Protein AF-A0A2E5V5E9-F1 (afdb_monomer)

Sequence (302 aa):
MIQTYIQKLISQNRVSKQLTGTLCLGLLLFSGLSSPSISKTATDNSNWAPTSSERLIKLPPNYLKKSIDRDFERSGLANALYQNQDSISLKIETLRDIQSSIGQTDDAELKIELRHQYLAEKQAYLELVAKDQKFRRKRTETKLKLYEKLLKGLNRKKKSLTPQKARLLEQQIKAKKRFNASIYEVDKKLFQYGVMEESKYARNYAKNADAIHRLIQAIKNHPSSELAGPHQVGQSKSDFIRQIMHGLEASLAILDQEKQILGYMAKVVSLDARALAESLPEAQVVRKDSNKPLKAIEFFIN

Nearest PDB structures (foldseek):
  6r1j-assembly1_D-2  TM=3.782E-01  e=1.294E+00  Aeromonas hydrophila J-1
  8j07-assembly1_3  TM=2.118E-01  e=3.224E-01  Homo sapiens
  5xg2-assembly1_A  TM=3.193E-01  e=1.518E+00  Pyrococcus yayanosii CH1
  3ja6-assembly1_H  TM=3.227E-01  e=3.570E+00  Escherichia coli
  5nnv-assembly1_A  TM=2.004E-01  e=4.663E+00  Bacillus subtilis subsp. subtilis str. 168

Radius of gyration: 38.2 Å; Cα contacts (8 Å, |Δi|>4): 118; chains: 1; bounding box: 99×72×102 Å

Structure (mmCIF, N/CA/C/O backbone):
data_AF-A0A2E5V5E9-F1
#
_entry.id   AF-A0A2E5V5E9-F1
#
loop_
_atom_site.group_PDB
_atom_site.id
_atom_site.type_symbol
_atom_site.label_atom_id
_atom_site.label_alt_id
_atom_site.label_comp_id
_atom_site.label_asym_id
_atom_site.label_entity_id
_atom_site.label_seq_id
_atom_site.pdbx_PDB_ins_code
_atom_site.Cartn_x
_atom_site.Cartn_y
_atom_site.Cartn_z
_atom_site.occupancy
_atom_site.B_iso_or_equiv
_atom_site.auth_seq_id
_atom_site.auth_comp_id
_atom_site.auth_asym_id
_atom_site.auth_atom_id
_atom_site.pdbx_PDB_model_num
ATOM 1 N N . MET A 1 1 ? 6.509 1.809 47.715 1.00 55.16 1 MET A N 1
ATOM 2 C CA . MET A 1 1 ? 7.422 2.162 46.601 1.00 55.16 1 MET A CA 1
ATOM 3 C C . MET A 1 1 ? 6.723 2.795 45.385 1.00 55.16 1 MET A C 1
ATOM 5 O O . MET A 1 1 ? 7.410 3.352 44.546 1.00 55.16 1 MET A O 1
ATOM 9 N N . ILE A 1 2 ? 5.382 2.780 45.295 1.00 45.19 2 ILE A N 1
ATOM 10 C CA . ILE A 1 2 ? 4.617 3.455 44.219 1.00 45.19 2 ILE A CA 1
ATOM 11 C C . ILE A 1 2 ? 4.266 4.913 44.590 1.00 45.19 2 ILE A C 1
ATOM 13 O O . ILE A 1 2 ? 4.159 5.779 43.726 1.00 45.19 2 ILE A O 1
ATOM 17 N N . GLN A 1 3 ? 4.202 5.229 45.887 1.00 41.59 3 GLN A N 1
ATOM 18 C CA . GLN A 1 3 ? 3.861 6.570 46.380 1.00 41.59 3 GLN A CA 1
ATOM 19 C C . GLN A 1 3 ? 4.957 7.627 46.126 1.00 41.59 3 GLN A C 1
ATOM 21 O O . GLN A 1 3 ? 4.662 8.813 46.013 1.00 41.59 3 GLN A O 1
ATOM 26 N N . THR A 1 4 ? 6.215 7.206 45.959 1.00 49.34 4 THR A N 1
ATOM 27 C CA . THR A 1 4 ? 7.355 8.085 45.641 1.00 49.34 4 THR A CA 1
ATOM 28 C C . THR A 1 4 ? 7.483 8.408 44.149 1.00 49.34 4 THR A C 1
ATOM 30 O O . THR A 1 4 ? 8.122 9.397 43.798 1.00 49.34 4 THR A O 1
ATOM 33 N N . TYR A 1 5 ? 6.853 7.631 43.259 1.00 43.50 5 TYR A N 1
ATOM 34 C CA . TYR A 1 5 ? 6.908 7.881 41.812 1.00 43.50 5 TYR A CA 1
ATOM 35 C C . TYR A 1 5 ? 5.881 8.938 41.369 1.00 43.50 5 TYR A C 1
ATOM 37 O O . TYR A 1 5 ? 6.161 9.754 40.492 1.00 43.50 5 TYR A O 1
ATOM 45 N N . ILE A 1 6 ? 4.731 9.007 42.050 1.00 48.34 6 ILE A N 1
ATOM 46 C CA . ILE A 1 6 ? 3.654 9.964 41.742 1.00 48.34 6 ILE A CA 1
ATOM 47 C C . ILE A 1 6 ? 4.018 11.396 42.181 1.00 48.34 6 ILE A C 1
ATOM 49 O O . ILE A 1 6 ? 3.714 12.348 41.465 1.00 48.34 6 ILE A O 1
ATOM 53 N N . GLN A 1 7 ? 4.762 11.581 43.281 1.00 46.94 7 GLN A N 1
ATOM 54 C CA . GLN A 1 7 ? 5.214 12.925 43.683 1.00 46.94 7 GLN A CA 1
ATOM 55 C C . GLN A 1 7 ? 6.245 13.545 42.723 1.00 46.94 7 GLN A C 1
ATOM 57 O O . GLN A 1 7 ? 6.293 14.767 42.588 1.00 46.94 7 GLN A O 1
ATOM 62 N N . LYS A 1 8 ? 7.024 12.730 41.998 1.00 45.88 8 LYS A N 1
ATOM 63 C CA . LYS A 1 8 ? 8.050 13.222 41.061 1.00 45.88 8 LYS A CA 1
ATOM 64 C C . LYS A 1 8 ? 7.466 13.739 39.738 1.00 45.88 8 LYS A C 1
ATOM 66 O O . LYS A 1 8 ? 8.080 14.580 39.089 1.00 45.88 8 LYS A O 1
ATOM 71 N N . LEU A 1 9 ? 6.268 13.286 39.359 1.00 42.16 9 LEU A N 1
ATOM 72 C CA . LEU A 1 9 ? 5.565 13.737 38.150 1.00 42.16 9 LEU A CA 1
ATOM 73 C C . LEU A 1 9 ? 4.772 15.037 38.363 1.00 42.16 9 LEU A C 1
ATOM 75 O O . LEU A 1 9 ? 4.553 15.784 37.412 1.00 42.16 9 LEU A O 1
ATOM 79 N N . ILE A 1 10 ? 4.411 15.364 39.607 1.00 44.00 10 ILE A N 1
ATOM 80 C CA . ILE A 1 10 ? 3.668 16.593 39.933 1.00 44.00 10 ILE A CA 1
ATOM 81 C C . ILE A 1 10 ? 4.612 17.804 40.089 1.00 44.00 10 ILE A C 1
ATOM 83 O O . ILE A 1 10 ? 4.197 18.940 39.863 1.00 44.00 10 ILE A O 1
ATOM 87 N N . SER A 1 11 ? 5.904 17.591 40.373 1.00 45.06 11 SER A N 1
ATOM 88 C CA . SER A 1 11 ? 6.878 18.683 40.533 1.00 45.06 11 SER A CA 1
ATOM 89 C C . SER A 1 11 ? 7.489 19.207 39.225 1.00 45.06 11 SER A C 1
ATOM 91 O O . SER A 1 11 ? 8.189 20.214 39.264 1.00 45.06 11 SER A O 1
ATOM 93 N N . GLN A 1 12 ? 7.264 18.559 38.074 1.00 45.50 12 GLN A N 1
ATOM 94 C CA . GLN A 1 12 ? 7.862 18.982 36.795 1.00 45.50 12 GLN A CA 1
ATOM 95 C C . GLN A 1 12 ? 6.934 19.790 35.879 1.00 45.50 12 GLN A C 1
ATOM 97 O O . GLN A 1 12 ? 7.396 20.295 34.862 1.00 45.50 12 GLN A O 1
ATOM 102 N N . ASN A 1 13 ? 5.659 19.983 36.239 1.00 39.00 13 ASN A N 1
ATOM 103 C CA . ASN A 1 13 ? 4.687 20.639 35.353 1.00 39.00 13 ASN A CA 1
ATOM 104 C C . ASN A 1 13 ? 4.220 22.033 35.820 1.00 39.00 13 ASN A C 1
ATOM 106 O O . ASN A 1 13 ? 3.125 22.482 35.485 1.00 39.00 13 ASN A O 1
ATOM 110 N N . ARG A 1 14 ? 5.049 22.748 36.593 1.00 44.53 14 ARG A N 1
ATOM 111 C CA . ARG A 1 14 ? 4.827 24.165 36.927 1.00 44.53 14 ARG A CA 1
ATOM 112 C C . ARG A 1 14 ? 5.986 25.036 36.452 1.00 44.53 14 ARG A C 1
ATOM 114 O O . ARG A 1 14 ? 6.888 25.338 37.221 1.00 44.53 14 ARG A O 1
ATOM 121 N N . VAL A 1 15 ? 5.894 25.502 35.209 1.00 38.84 15 VAL A N 1
ATOM 122 C CA . VAL A 1 15 ? 6.535 26.746 34.747 1.00 38.84 15 VAL A CA 1
ATOM 123 C C . VAL A 1 15 ? 5.504 27.497 33.893 1.00 38.84 15 VAL A C 1
ATOM 125 O O . VAL A 1 15 ? 5.305 27.223 32.716 1.00 38.84 15 VAL A O 1
ATOM 128 N N . SER A 1 16 ? 4.592 28.190 34.579 1.00 39.28 16 SER A N 1
ATOM 129 C CA . SER A 1 16 ? 4.410 29.650 34.566 1.00 39.28 16 SER A CA 1
ATOM 130 C C . SER A 1 16 ? 4.003 30.264 33.218 1.00 39.28 16 SER A C 1
ATOM 132 O O . SER A 1 16 ? 4.832 30.715 32.431 1.00 39.28 16 SER A O 1
ATOM 134 N N . LYS A 1 17 ? 2.689 30.415 33.022 1.00 40.16 17 LYS A N 1
ATOM 135 C CA . LYS A 1 17 ? 2.146 31.646 32.434 1.00 40.16 17 LYS A CA 1
ATOM 136 C C . LYS A 1 17 ? 1.989 32.643 33.577 1.00 40.16 17 LYS A C 1
ATOM 138 O O . LYS A 1 17 ? 1.410 32.242 34.583 1.00 40.16 17 LYS A O 1
ATOM 143 N N . GLN A 1 18 ? 2.471 33.876 33.411 1.00 35.88 18 GLN A N 1
ATOM 144 C CA . GLN A 1 18 ? 1.781 35.130 33.754 1.00 35.88 18 GLN A CA 1
ATOM 145 C C . GLN A 1 18 ? 2.691 36.355 33.509 1.00 35.88 18 GLN A C 1
ATOM 147 O O . GLN A 1 18 ? 3.870 36.344 33.841 1.00 35.88 18 GLN A O 1
ATOM 152 N N . LEU A 1 19 ? 2.028 37.400 33.002 1.00 35.38 19 LEU A N 1
ATOM 153 C CA . LEU A 1 19 ? 2.203 38.835 33.259 1.00 35.38 19 LEU A CA 1
ATOM 154 C C . LEU A 1 19 ? 3.216 39.685 32.462 1.00 35.38 19 LEU A C 1
ATOM 156 O O . LEU A 1 19 ? 4.432 39.575 32.539 1.00 35.38 19 LEU A O 1
ATOM 160 N N . THR A 1 20 ? 2.575 40.611 31.748 1.00 42.22 20 THR A N 1
ATOM 161 C CA . 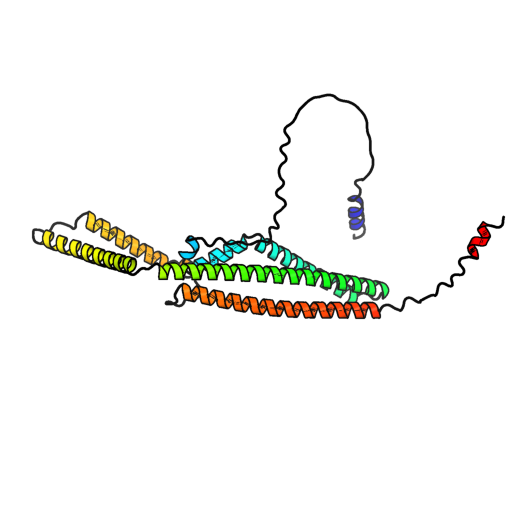THR A 1 20 ? 2.941 41.951 31.279 1.00 42.22 20 THR A CA 1
ATOM 162 C C . THR A 1 20 ? 3.934 42.742 32.136 1.00 42.22 20 THR A C 1
ATOM 164 O O . THR A 1 20 ? 3.816 42.766 33.359 1.00 42.22 20 THR A O 1
ATOM 167 N N . GLY A 1 21 ? 4.781 43.535 31.468 1.00 31.94 21 GLY A N 1
ATOM 168 C CA . GLY A 1 21 ? 5.535 44.640 32.068 1.00 31.94 21 GLY A CA 1
ATOM 169 C C . GLY A 1 21 ? 6.246 45.503 31.017 1.00 31.94 21 GLY A C 1
ATOM 170 O O . GLY A 1 21 ? 7.267 45.110 30.467 1.00 31.94 21 GLY A O 1
ATOM 171 N N . THR A 1 22 ? 5.686 46.676 30.730 1.00 39.75 22 THR A N 1
ATOM 172 C CA . THR A 1 22 ? 6.278 47.794 29.973 1.00 39.75 22 THR A CA 1
ATOM 173 C C . THR A 1 22 ? 7.095 48.708 30.895 1.00 39.75 22 THR A C 1
ATOM 175 O O . THR A 1 22 ? 6.526 49.141 31.892 1.00 39.75 22 THR A O 1
ATOM 178 N N . LEU A 1 23 ? 8.346 49.060 30.536 1.00 35.53 23 LEU A N 1
ATOM 179 C CA . LEU A 1 23 ? 8.892 50.439 30.390 1.00 35.53 23 LEU A CA 1
ATOM 180 C C . LEU A 1 23 ? 10.434 50.525 30.473 1.00 35.53 23 LEU A C 1
ATOM 182 O O . LEU A 1 23 ? 11.027 50.032 31.424 1.00 35.53 23 LEU A O 1
ATOM 186 N N . CYS A 1 24 ? 10.984 51.321 29.535 1.00 31.67 24 CYS A N 1
ATOM 187 C CA . CYS A 1 24 ? 12.248 52.090 29.559 1.00 31.67 24 CYS A CA 1
ATOM 188 C C . CYS A 1 24 ? 13.583 51.316 29.604 1.00 31.67 24 CYS A C 1
ATOM 190 O O . CYS A 1 24 ? 13.708 50.316 30.286 1.00 31.67 24 CYS A O 1
ATOM 192 N N . LEU A 1 25 ? 14.693 51.725 28.983 1.00 32.03 25 LEU A N 1
ATOM 193 C CA . LEU A 1 25 ? 15.087 52.794 28.055 1.00 32.03 25 LEU A CA 1
ATOM 194 C C . LEU A 1 25 ? 16.523 52.394 27.635 1.00 32.03 25 LEU A C 1
ATOM 196 O O . LEU A 1 25 ? 17.312 52.029 28.505 1.00 32.03 25 LEU A O 1
ATOM 200 N N . GLY A 1 26 ? 16.896 52.439 26.356 1.00 30.75 26 GLY A N 1
ATOM 201 C CA . GLY A 1 26 ? 18.265 52.086 25.960 1.00 30.75 26 GLY A CA 1
ATOM 202 C C . GLY A 1 26 ? 18.488 52.070 24.455 1.00 30.75 26 GLY A C 1
ATOM 203 O O . GLY A 1 26 ? 18.283 51.056 23.799 1.00 30.75 26 GLY A O 1
ATOM 204 N N . LEU A 1 27 ? 18.892 53.226 23.930 1.00 37.47 27 LEU A N 1
ATOM 205 C CA . LEU A 1 27 ? 19.430 53.448 22.589 1.00 37.47 27 LEU A CA 1
ATOM 206 C C . LEU A 1 27 ? 20.460 52.368 22.195 1.00 37.47 27 LEU A C 1
ATOM 208 O O . LEU A 1 27 ? 21.416 52.166 22.937 1.00 37.47 27 LEU A O 1
ATOM 212 N N . LEU A 1 28 ? 20.338 51.784 20.997 1.00 34.50 28 LEU A N 1
ATOM 213 C CA . LEU A 1 28 ? 21.412 51.758 19.990 1.00 34.50 28 LEU A CA 1
ATOM 214 C C . LEU A 1 28 ? 20.917 51.160 18.664 1.00 34.50 28 LEU A C 1
ATOM 216 O O . LEU A 1 28 ? 20.296 50.103 18.600 1.00 34.50 28 LEU A O 1
ATOM 220 N N . LEU A 1 29 ? 21.200 51.913 17.607 1.00 42.97 29 LEU A N 1
ATOM 221 C CA . LEU A 1 29 ? 20.907 51.667 16.202 1.00 42.97 29 LEU A CA 1
ATOM 222 C C . LEU A 1 29 ? 21.565 50.374 15.697 1.00 42.97 29 LEU A C 1
ATOM 224 O O . LEU A 1 29 ? 22.786 50.263 15.752 1.00 42.97 29 LEU A O 1
ATOM 228 N N . PHE A 1 30 ? 20.793 49.472 15.082 1.00 37.97 30 PHE A N 1
ATOM 229 C CA . PHE A 1 30 ? 21.295 48.704 13.940 1.00 37.97 30 PHE A CA 1
ATOM 230 C C . PHE A 1 30 ? 20.154 48.303 12.999 1.00 37.97 30 PHE A C 1
ATOM 232 O O . PHE A 1 30 ? 19.257 47.529 13.330 1.00 37.97 30 PHE A O 1
ATOM 239 N N . SER A 1 31 ? 20.185 48.903 11.818 1.00 41.06 31 SER A N 1
ATOM 240 C CA . SER A 1 31 ? 19.229 48.744 10.734 1.00 41.06 31 SER A CA 1
ATOM 241 C C . SER A 1 31 ? 19.450 47.414 10.006 1.00 41.06 31 SER A C 1
ATOM 243 O O . SER A 1 31 ? 20.555 47.130 9.563 1.00 41.06 31 SER A O 1
ATOM 245 N N . GLY A 1 32 ? 18.366 46.650 9.849 1.00 37.19 32 GLY A N 1
ATOM 246 C CA . GLY A 1 32 ? 17.953 45.997 8.601 1.00 37.19 32 GLY A CA 1
ATOM 247 C C . GLY A 1 32 ? 18.911 45.032 7.896 1.00 37.19 32 GLY A C 1
ATOM 248 O O . GLY A 1 32 ? 19.826 45.465 7.210 1.00 37.19 32 GLY A O 1
ATOM 249 N N . LEU A 1 33 ? 18.569 43.736 7.941 1.00 42.75 33 LEU A N 1
ATOM 250 C CA . LEU A 1 33 ? 18.473 42.815 6.788 1.00 42.75 33 LEU A CA 1
ATOM 251 C C . LEU A 1 33 ? 17.942 41.446 7.270 1.00 42.75 33 LEU A C 1
ATOM 253 O O . LEU A 1 33 ? 18.595 40.411 7.157 1.00 42.75 33 LEU A O 1
ATOM 257 N N . SER A 1 34 ? 16.728 41.412 7.827 1.00 37.41 34 SER A N 1
ATOM 258 C CA . SER A 1 34 ? 15.994 40.154 7.987 1.00 37.41 34 SER A CA 1
ATOM 259 C C . SER A 1 34 ? 15.342 39.807 6.652 1.00 37.41 34 SER A C 1
ATOM 261 O O . SER A 1 34 ? 14.249 40.256 6.317 1.00 37.41 34 SER A O 1
ATOM 263 N N . SER A 1 35 ? 16.053 39.007 5.859 1.00 46.00 35 SER A N 1
ATOM 264 C CA . SER A 1 35 ? 15.457 38.321 4.714 1.00 46.00 35 SER A CA 1
ATOM 265 C C . SER A 1 35 ? 14.238 37.531 5.206 1.00 46.00 35 SER A C 1
ATOM 267 O O . SER A 1 35 ? 14.398 36.726 6.131 1.00 46.00 35 SER A O 1
ATOM 269 N N . PRO A 1 36 ? 13.034 37.702 4.629 1.00 43.59 36 PRO A N 1
ATOM 270 C CA . PRO A 1 36 ? 11.954 36.768 4.879 1.00 43.59 36 PRO A CA 1
ATOM 271 C C . PRO A 1 36 ? 12.390 35.435 4.278 1.00 43.59 36 PRO A C 1
ATOM 273 O O . PRO A 1 36 ? 12.332 35.213 3.069 1.00 43.59 36 PRO A O 1
ATOM 276 N N . SER A 1 37 ? 12.887 34.546 5.135 1.00 39.25 37 SER A N 1
ATOM 277 C CA . SER A 1 37 ? 13.000 33.140 4.792 1.00 39.25 37 SER A CA 1
ATOM 278 C C . SER A 1 37 ? 11.583 32.688 4.488 1.00 39.25 37 SER A C 1
ATOM 280 O O . SER A 1 37 ? 10.761 32.565 5.394 1.00 39.25 37 SER A O 1
ATOM 282 N N . ILE A 1 38 ? 11.277 32.506 3.205 1.00 46.78 38 ILE A N 1
ATOM 283 C CA . ILE A 1 38 ? 10.092 31.783 2.772 1.00 46.78 38 ILE A CA 1
ATOM 284 C C . ILE A 1 38 ? 10.245 30.399 3.393 1.00 46.78 38 ILE A C 1
ATOM 286 O O . ILE A 1 38 ? 10.968 29.545 2.875 1.00 46.78 38 ILE A O 1
ATOM 290 N N . SER A 1 39 ? 9.616 30.185 4.548 1.00 35.84 39 SER A N 1
ATOM 291 C CA . SER A 1 39 ? 9.342 28.846 5.027 1.00 35.84 39 SER A CA 1
ATOM 292 C C . SER A 1 39 ? 8.581 28.185 3.892 1.00 35.84 39 SER A C 1
ATOM 294 O O . SER A 1 39 ? 7.434 28.537 3.619 1.00 35.84 39 SER A O 1
ATOM 296 N N . LYS A 1 40 ? 9.241 27.263 3.181 1.00 41.72 40 LYS A N 1
ATOM 297 C CA . LYS A 1 40 ? 8.527 26.248 2.420 1.00 41.72 40 LYS A CA 1
ATOM 298 C C . LYS A 1 40 ? 7.533 25.678 3.416 1.00 41.72 40 LYS A C 1
ATOM 300 O O . LYS A 1 40 ? 7.941 25.028 4.379 1.00 41.72 40 LYS A O 1
ATOM 305 N N . THR A 1 41 ? 6.256 25.996 3.224 1.00 33.78 41 THR A N 1
ATOM 306 C CA . THR A 1 41 ? 5.165 25.222 3.797 1.00 33.78 41 THR A CA 1
ATOM 307 C C . THR A 1 41 ? 5.578 23.775 3.628 1.00 33.78 41 THR A C 1
ATOM 309 O O . THR A 1 41 ? 6.014 23.396 2.538 1.00 33.78 41 THR A O 1
ATOM 312 N N . ALA A 1 42 ? 5.603 23.024 4.731 1.00 38.12 42 ALA A N 1
ATOM 313 C CA . ALA A 1 42 ? 5.956 21.619 4.711 1.00 38.12 42 ALA A CA 1
ATOM 314 C C . ALA A 1 42 ? 5.050 20.979 3.663 1.00 38.12 42 ALA A C 1
ATOM 316 O O . ALA A 1 42 ? 3.857 20.791 3.895 1.00 38.12 42 ALA A O 1
ATOM 317 N N . THR A 1 43 ? 5.584 20.772 2.461 1.00 41.00 43 THR A N 1
ATOM 318 C CA . THR A 1 43 ? 4.855 20.118 1.393 1.00 41.00 43 THR A CA 1
ATOM 319 C C . THR A 1 43 ? 4.487 18.781 1.977 1.00 41.00 43 THR A C 1
ATOM 321 O O . THR A 1 43 ? 5.383 18.101 2.474 1.00 41.00 43 THR A O 1
ATOM 324 N N . ASP A 1 44 ? 3.195 18.463 1.991 1.00 48.97 44 ASP A N 1
ATOM 325 C CA . ASP A 1 44 ? 2.671 17.169 2.397 1.00 48.97 44 ASP A CA 1
ATOM 326 C C . ASP A 1 44 ? 3.562 16.081 1.783 1.00 48.97 44 ASP A C 1
ATOM 328 O O . ASP A 1 44 ? 3.500 15.776 0.589 1.00 48.97 44 ASP A O 1
ATOM 332 N N . ASN A 1 45 ? 4.495 15.575 2.595 1.00 56.09 45 ASN A N 1
ATOM 333 C CA . ASN A 1 45 ? 5.580 14.726 2.126 1.00 56.09 45 ASN A CA 1
ATOM 334 C C . ASN A 1 45 ? 5.033 13.333 1.772 1.00 56.09 45 ASN A C 1
ATOM 336 O O . ASN A 1 45 ? 5.790 12.463 1.378 1.00 56.09 45 ASN A O 1
ATOM 340 N N . SER A 1 46 ? 3.716 13.110 1.819 1.00 73.50 46 SER A N 1
ATOM 341 C CA . SER A 1 46 ? 3.033 11.853 1.507 1.00 73.50 46 SER A CA 1
ATOM 342 C C . SER A 1 46 ? 2.942 11.527 0.003 1.00 73.50 46 SER A C 1
ATOM 344 O O . SER A 1 46 ? 2.064 10.772 -0.440 1.00 73.50 46 SER A O 1
ATOM 346 N N . ASN A 1 47 ? 3.816 12.090 -0.839 1.00 83.25 47 ASN A N 1
ATOM 347 C CA . ASN A 1 47 ? 3.797 11.846 -2.279 1.00 83.25 47 ASN A CA 1
ATOM 348 C C . ASN A 1 47 ? 4.977 10.996 -2.767 1.00 83.25 47 ASN A C 1
ATOM 350 O O . ASN A 1 47 ? 6.110 11.131 -2.312 1.00 83.25 47 ASN A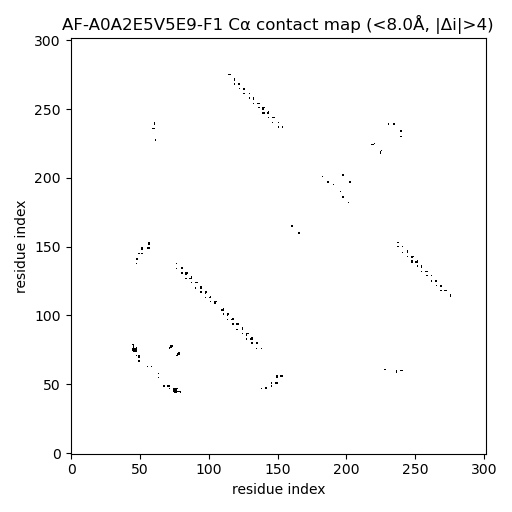 O 1
ATOM 354 N N . TRP A 1 48 ? 4.699 10.130 -3.743 1.00 91.69 48 TRP A N 1
ATOM 355 C CA . TRP A 1 48 ? 5.708 9.382 -4.487 1.00 91.69 48 TRP A CA 1
ATOM 356 C C . TRP A 1 48 ? 5.495 9.622 -5.977 1.00 91.69 48 TRP A C 1
ATOM 358 O O . TRP A 1 48 ? 4.427 9.337 -6.516 1.00 91.69 48 T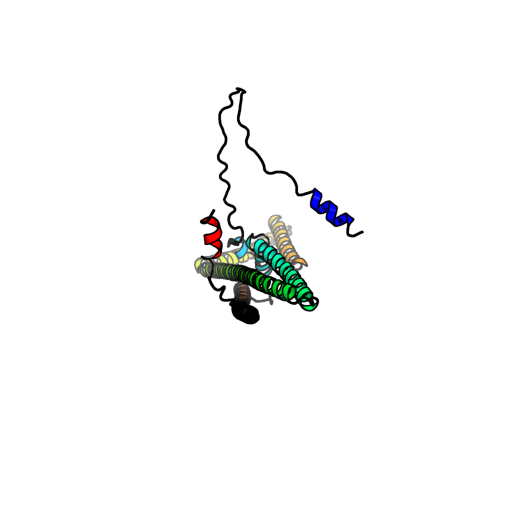RP A O 1
ATOM 368 N N . ALA A 1 49 ? 6.511 10.172 -6.634 1.00 87.06 49 ALA A N 1
ATOM 369 C CA . ALA A 1 49 ? 6.483 10.510 -8.050 1.00 87.06 49 ALA A CA 1
ATOM 370 C C . ALA A 1 49 ? 7.745 9.951 -8.731 1.00 87.06 49 ALA A C 1
ATOM 372 O O . ALA A 1 49 ? 8.706 10.690 -8.950 1.00 87.06 49 ALA A O 1
ATOM 373 N N . PRO A 1 50 ? 7.778 8.644 -9.049 1.00 84.69 50 PRO A N 1
ATOM 374 C CA . PRO A 1 50 ? 8.951 8.032 -9.655 1.00 84.69 50 PRO A CA 1
ATOM 375 C C . PRO A 1 50 ? 9.186 8.601 -11.059 1.00 84.69 50 PRO A C 1
ATOM 377 O O . PRO A 1 50 ? 8.276 8.654 -11.896 1.00 84.69 50 PRO A O 1
ATOM 380 N N . THR A 1 51 ? 10.424 8.995 -11.356 1.00 75.00 51 THR A N 1
ATOM 381 C CA . THR A 1 51 ? 10.798 9.458 -12.697 1.00 75.00 51 THR A CA 1
ATOM 382 C C . THR A 1 51 ? 11.059 8.271 -13.623 1.00 75.00 51 THR A C 1
ATOM 384 O O . THR A 1 51 ? 11.924 7.426 -13.385 1.00 75.00 51 THR A O 1
ATOM 387 N N . SER A 1 52 ? 10.320 8.206 -14.736 1.00 66.62 52 SER A N 1
ATOM 388 C CA . SER A 1 52 ? 10.543 7.228 -15.809 1.00 66.62 52 SER A CA 1
ATOM 389 C C . SER A 1 52 ? 11.806 7.586 -16.601 1.00 66.62 52 SER A C 1
ATOM 391 O O . SER A 1 52 ? 11.731 8.110 -17.708 1.00 66.62 52 SER A O 1
ATOM 393 N N . SER A 1 53 ? 12.984 7.355 -16.026 1.00 72.31 53 SER A N 1
ATOM 394 C CA . SER A 1 53 ? 14.247 7.658 -16.702 1.00 72.31 53 SER A CA 1
ATOM 395 C C . SER A 1 53 ? 14.578 6.621 -17.783 1.00 72.31 53 SER A C 1
ATOM 397 O O . SER A 1 53 ? 14.246 5.437 -17.675 1.00 72.31 53 SER A O 1
ATOM 399 N N . GLU A 1 54 ? 15.311 7.033 -18.823 1.00 64.88 54 GLU A N 1
ATOM 400 C CA . GLU A 1 54 ? 15.825 6.115 -19.852 1.00 64.88 54 GLU A CA 1
ATOM 401 C C . GLU A 1 54 ? 16.688 4.988 -19.271 1.00 64.88 54 GLU A C 1
ATOM 403 O O . GLU A 1 54 ? 16.796 3.906 -19.857 1.00 64.88 54 GLU A O 1
ATOM 408 N N . ARG A 1 55 ? 17.278 5.241 -18.098 1.00 71.00 55 ARG A N 1
ATOM 409 C CA . ARG A 1 55 ? 18.030 4.266 -17.317 1.00 71.00 55 ARG A CA 1
ATOM 410 C C . ARG A 1 55 ? 17.154 3.064 -16.956 1.00 71.00 55 ARG A C 1
ATOM 412 O O . ARG A 1 55 ? 17.573 1.943 -17.221 1.00 71.00 55 ARG A O 1
ATOM 419 N N . LEU A 1 56 ? 15.919 3.269 -16.484 1.00 77.25 56 LEU A N 1
ATOM 420 C CA . LEU A 1 56 ? 14.980 2.178 -16.161 1.00 77.25 56 LEU A CA 1
ATOM 421 C C . LEU A 1 56 ? 14.623 1.329 -17.394 1.00 77.25 56 LEU A C 1
ATOM 423 O O . LEU A 1 56 ? 14.519 0.101 -17.328 1.00 77.25 56 LEU A O 1
ATOM 427 N N . ILE A 1 57 ? 14.506 1.963 -18.562 1.00 74.69 57 ILE A N 1
ATOM 428 C CA . ILE A 1 57 ? 14.221 1.259 -19.822 1.00 74.69 57 ILE A CA 1
ATOM 429 C C . ILE A 1 57 ? 15.386 0.340 -20.222 1.00 74.69 57 ILE A C 1
ATOM 431 O O . ILE A 1 57 ? 15.146 -0.706 -20.826 1.00 74.69 57 ILE A O 1
ATOM 435 N N . LYS A 1 58 ? 16.629 0.682 -19.868 1.00 76.88 58 LYS A N 1
ATOM 436 C CA . LYS A 1 58 ? 17.830 -0.108 -20.195 1.00 76.88 58 LYS A CA 1
ATOM 437 C C . LYS A 1 58 ? 18.138 -1.217 -19.180 1.00 76.88 58 LYS A C 1
ATOM 439 O O . LYS A 1 58 ? 18.814 -2.171 -19.543 1.00 76.88 58 LYS A O 1
ATOM 444 N N . LEU A 1 59 ? 17.642 -1.122 -17.944 1.00 78.50 59 LEU A N 1
ATOM 445 C CA . LEU A 1 59 ? 17.921 -2.123 -16.905 1.00 78.50 59 LEU A CA 1
ATOM 446 C C . LEU A 1 59 ? 17.352 -3.509 -17.256 1.00 78.50 59 LEU A C 1
ATOM 448 O O . LEU A 1 59 ? 16.246 -3.584 -17.805 1.00 78.50 59 LEU A O 1
ATOM 452 N N . PRO A 1 60 ? 18.038 -4.609 -16.897 1.00 77.62 60 PRO A N 1
ATOM 453 C CA . PRO A 1 60 ? 17.442 -5.937 -16.962 1.00 77.62 60 PRO A CA 1
ATOM 454 C C . PRO A 1 60 ? 16.207 -6.047 -16.042 1.00 77.62 60 PRO A C 1
ATOM 456 O O . PRO A 1 60 ? 16.124 -5.318 -15.046 1.00 77.62 60 PRO A O 1
ATOM 459 N N . PRO A 1 61 ? 15.257 -6.953 -16.343 1.00 75.00 61 PRO A N 1
ATOM 460 C CA . PRO A 1 61 ? 14.001 -7.136 -15.603 1.00 75.00 61 PRO A CA 1
ATOM 461 C C . PRO A 1 61 ? 14.124 -7.142 -14.068 1.00 75.00 61 PRO A C 1
ATOM 463 O O . PRO A 1 61 ? 13.430 -6.397 -13.376 1.00 75.00 61 PRO A O 1
ATOM 466 N N . ASN A 1 62 ? 15.070 -7.904 -13.520 1.00 71.56 62 ASN A N 1
ATOM 467 C CA . ASN A 1 62 ? 15.198 -8.069 -12.067 1.00 71.56 62 ASN A CA 1
ATOM 468 C C . ASN A 1 62 ? 15.728 -6.808 -11.367 1.00 71.56 62 ASN A C 1
ATOM 470 O O . ASN A 1 62 ? 15.251 -6.423 -10.296 1.00 71.56 62 ASN A O 1
ATOM 474 N N . TYR A 1 63 ? 16.654 -6.094 -12.010 1.00 81.31 63 TYR A N 1
ATOM 475 C CA . TYR A 1 63 ? 17.154 -4.816 -11.502 1.00 81.31 63 TYR A CA 1
ATOM 476 C C . TYR A 1 63 ? 16.111 -3.705 -11.621 1.00 81.31 63 TYR A C 1
ATOM 478 O O . TYR A 1 63 ? 16.082 -2.815 -10.771 1.00 81.31 63 TYR A O 1
ATOM 486 N N . LEU A 1 64 ? 15.227 -3.773 -12.625 1.00 85.12 64 LEU A N 1
ATOM 487 C CA . LEU A 1 64 ? 14.123 -2.830 -12.780 1.00 85.12 64 LEU A CA 1
ATOM 488 C C . LEU A 1 64 ? 13.225 -2.841 -11.539 1.00 85.12 64 LEU A C 1
ATOM 490 O O . LEU A 1 64 ? 13.081 -1.799 -10.899 1.00 85.12 64 LEU A O 1
ATOM 494 N N . LYS A 1 65 ? 12.700 -4.010 -11.148 1.00 85.75 65 LYS A N 1
ATOM 495 C CA . LYS A 1 65 ? 11.834 -4.132 -9.964 1.00 85.75 65 LYS A CA 1
ATOM 496 C C . LYS A 1 65 ? 12.528 -3.607 -8.706 1.00 85.75 65 LYS A C 1
ATOM 498 O O . LYS A 1 65 ? 11.982 -2.747 -8.023 1.00 85.75 65 LYS A O 1
ATOM 503 N N . LYS A 1 66 ? 13.759 -4.060 -8.441 1.00 87.50 66 LYS A N 1
ATOM 504 C CA . LYS A 1 66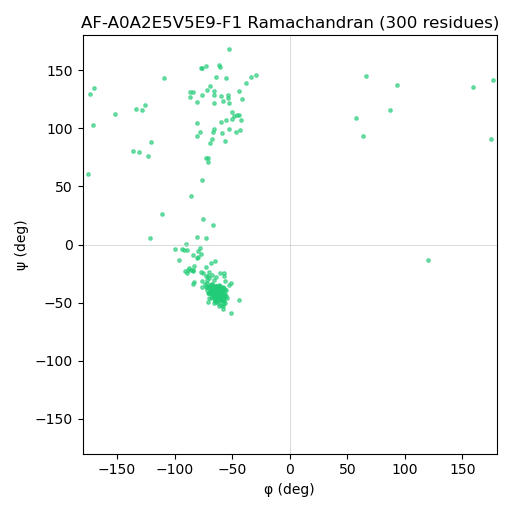 ? 14.523 -3.664 -7.246 1.00 87.50 66 LYS A CA 1
ATOM 505 C C . LYS A 1 66 ? 14.823 -2.165 -7.202 1.00 87.50 66 LYS A C 1
ATOM 507 O O . LYS A 1 66 ? 14.836 -1.575 -6.126 1.00 87.50 66 LYS A O 1
ATOM 512 N N . SER A 1 67 ? 15.088 -1.546 -8.353 1.00 88.38 67 SER A N 1
ATOM 513 C CA . SER A 1 67 ? 15.330 -0.102 -8.428 1.00 88.38 67 SER A CA 1
ATOM 514 C C . SER A 1 67 ? 14.077 0.712 -8.105 1.00 88.38 67 SER A C 1
ATOM 516 O O . SER A 1 67 ? 14.172 1.668 -7.346 1.00 88.38 67 SER A O 1
ATOM 518 N N . ILE A 1 68 ? 12.913 0.290 -8.611 1.00 90.62 68 ILE A N 1
ATOM 519 C CA . ILE A 1 68 ? 11.622 0.936 -8.342 1.00 90.62 68 ILE A CA 1
ATOM 520 C C . ILE A 1 68 ? 11.226 0.751 -6.877 1.00 90.62 68 ILE A C 1
ATOM 522 O O . ILE A 1 68 ? 10.778 1.700 -6.244 1.00 90.62 68 ILE A O 1
ATOM 526 N N . ASP A 1 69 ? 11.419 -0.451 -6.329 1.00 91.06 69 ASP A N 1
ATOM 527 C CA . ASP A 1 69 ? 11.128 -0.724 -4.920 1.00 91.06 69 ASP A CA 1
ATOM 528 C C . ASP A 1 69 ? 12.006 0.155 -4.014 1.00 91.06 69 ASP A C 1
ATOM 530 O O . ASP A 1 69 ? 11.489 0.832 -3.138 1.00 91.06 69 ASP A O 1
ATOM 534 N N . ARG A 1 70 ? 13.311 0.261 -4.291 1.00 90.62 70 ARG A N 1
ATOM 535 C CA . ARG A 1 70 ? 14.219 1.139 -3.531 1.00 90.62 70 ARG A CA 1
ATOM 536 C C . ARG A 1 70 ? 13.873 2.626 -3.647 1.00 90.62 70 ARG A C 1
ATOM 538 O O . ARG A 1 70 ? 14.072 3.366 -2.690 1.00 90.62 70 ARG A O 1
ATOM 545 N N . ASP A 1 71 ? 13.428 3.069 -4.819 1.00 91.75 71 ASP A N 1
ATOM 546 C CA . ASP A 1 71 ? 12.964 4.444 -5.022 1.00 91.75 71 ASP A CA 1
ATOM 547 C C . ASP A 1 71 ? 11.725 4.735 -4.166 1.00 91.75 71 ASP A C 1
ATOM 549 O O . ASP A 1 71 ? 11.677 5.752 -3.477 1.00 91.75 71 ASP A O 1
ATOM 553 N N . PHE A 1 72 ? 10.777 3.792 -4.123 1.00 93.62 72 PHE A N 1
ATOM 554 C CA . PHE A 1 72 ? 9.630 3.874 -3.226 1.00 93.62 72 PHE A CA 1
ATOM 555 C C . PHE A 1 72 ? 10.055 3.942 -1.756 1.00 93.62 72 PHE A C 1
ATOM 557 O O . PHE A 1 72 ? 9.578 4.830 -1.060 1.00 93.62 72 PHE A O 1
ATOM 564 N N . GLU A 1 73 ? 10.963 3.077 -1.291 1.00 92.94 73 GLU A N 1
ATOM 565 C CA . GLU A 1 73 ? 11.395 3.058 0.121 1.00 92.94 73 GLU A CA 1
ATOM 566 C C . GLU A 1 73 ? 11.960 4.403 0.604 1.00 92.94 73 GLU A C 1
ATOM 568 O O . GLU A 1 73 ? 11.898 4.725 1.784 1.00 92.94 73 GLU A O 1
ATOM 573 N N . ARG A 1 74 ? 12.510 5.211 -0.307 1.00 90.94 74 ARG A N 1
ATOM 574 C CA . ARG A 1 74 ? 13.050 6.547 -0.004 1.00 90.94 74 ARG A CA 1
ATOM 575 C C . ARG A 1 74 ? 12.030 7.669 -0.172 1.00 90.94 74 ARG A C 1
ATOM 577 O O . ARG A 1 74 ? 12.346 8.830 0.076 1.00 90.94 74 ARG A O 1
ATOM 584 N N . SER A 1 75 ? 10.838 7.347 -0.658 1.00 92.38 75 SER A N 1
ATOM 585 C CA . SER A 1 75 ? 9.782 8.319 -0.895 1.00 92.38 75 SER A CA 1
ATOM 586 C C . SER A 1 75 ? 9.106 8.718 0.411 1.00 92.38 75 SER A C 1
ATOM 588 O O . SER A 1 75 ? 9.004 7.930 1.353 1.00 92.38 75 SER A O 1
ATOM 590 N N . GLY A 1 76 ? 8.568 9.933 0.458 1.00 92.81 76 GLY A N 1
ATOM 591 C CA . GLY A 1 76 ? 7.824 10.349 1.637 1.00 92.81 76 GLY A CA 1
ATOM 592 C C . GLY A 1 76 ? 6.450 9.662 1.762 1.00 92.81 76 GLY A C 1
ATOM 593 O O . GLY A 1 76 ? 5.944 9.537 2.873 1.00 92.81 76 GLY A O 1
ATOM 594 N N . LEU A 1 77 ? 5.892 9.098 0.674 1.00 94.81 77 LEU A N 1
ATOM 595 C CA . LEU A 1 77 ? 4.743 8.180 0.758 1.00 94.81 77 LEU A CA 1
ATOM 596 C C . LEU A 1 77 ? 5.080 6.914 1.560 1.00 94.81 77 LEU A C 1
ATOM 598 O O . LEU A 1 77 ? 4.238 6.458 2.325 1.00 94.81 77 LEU A O 1
ATOM 602 N N . ALA A 1 78 ? 6.280 6.344 1.390 1.00 95.00 78 ALA A N 1
ATOM 603 C CA . ALA A 1 78 ? 6.703 5.181 2.171 1.00 95.00 78 ALA A CA 1
ATOM 604 C C . ALA A 1 78 ? 6.841 5.533 3.652 1.00 95.00 78 ALA A C 1
ATOM 606 O O . ALA A 1 78 ? 6.293 4.830 4.492 1.00 95.00 78 ALA A O 1
ATOM 607 N N . ASN A 1 79 ? 7.471 6.669 3.963 1.00 95.00 79 ASN A N 1
ATOM 608 C CA . ASN A 1 79 ? 7.562 7.149 5.341 1.00 95.00 79 ASN A CA 1
ATOM 609 C C . ASN A 1 79 ? 6.170 7.350 5.970 1.00 95.00 79 ASN A C 1
ATOM 611 O O . ASN A 1 79 ? 5.901 6.848 7.055 1.00 95.00 79 ASN A O 1
ATOM 615 N N . ALA A 1 80 ? 5.253 8.015 5.259 1.00 95.50 80 ALA A N 1
ATOM 616 C CA . ALA A 1 80 ? 3.885 8.222 5.731 1.00 95.50 80 ALA A CA 1
ATOM 617 C C . ALA A 1 80 ? 3.119 6.902 5.936 1.00 95.50 80 ALA A C 1
ATOM 619 O O . ALA A 1 80 ? 2.325 6.796 6.869 1.00 95.50 80 ALA A O 1
ATOM 620 N N . LEU A 1 81 ? 3.353 5.903 5.079 1.00 94.62 81 LEU A N 1
ATOM 621 C CA . LEU A 1 81 ? 2.774 4.568 5.209 1.00 94.62 81 LEU A CA 1
ATOM 622 C C . LEU A 1 81 ? 3.297 3.865 6.466 1.00 94.62 81 LEU A C 1
ATOM 624 O O . LEU A 1 81 ? 2.486 3.419 7.270 1.00 94.62 81 LEU A O 1
ATOM 628 N N . TYR A 1 82 ? 4.615 3.826 6.678 1.00 95.06 82 TYR A N 1
ATOM 629 C CA . TYR A 1 82 ? 5.207 3.168 7.847 1.00 95.06 82 TYR A CA 1
ATOM 630 C C . TYR A 1 82 ? 4.805 3.841 9.161 1.00 95.06 82 TYR A C 1
ATOM 632 O O . TYR A 1 82 ? 4.313 3.170 10.060 1.00 95.06 82 TYR A O 1
ATOM 640 N N . GLN A 1 83 ? 4.861 5.174 9.234 1.00 96.31 83 GLN A N 1
ATOM 641 C CA . GLN A 1 83 ? 4.399 5.916 10.414 1.00 96.31 83 GLN A CA 1
ATOM 642 C C . GLN A 1 83 ? 2.920 5.645 10.738 1.00 96.31 83 GLN A C 1
ATOM 644 O O . GLN A 1 83 ? 2.522 5.571 11.903 1.00 96.31 83 GLN A O 1
ATOM 649 N N . ASN A 1 84 ? 2.081 5.489 9.709 1.00 96.25 84 ASN A N 1
ATOM 650 C CA . ASN A 1 84 ? 0.678 5.143 9.899 1.00 96.25 84 ASN A CA 1
ATOM 651 C C . ASN A 1 84 ? 0.507 3.696 10.394 1.00 96.25 84 ASN A C 1
ATOM 653 O O . ASN A 1 84 ? -0.356 3.450 11.229 1.00 96.25 84 ASN A O 1
ATOM 657 N N . GLN A 1 85 ? 1.333 2.753 9.931 1.00 95.56 85 GL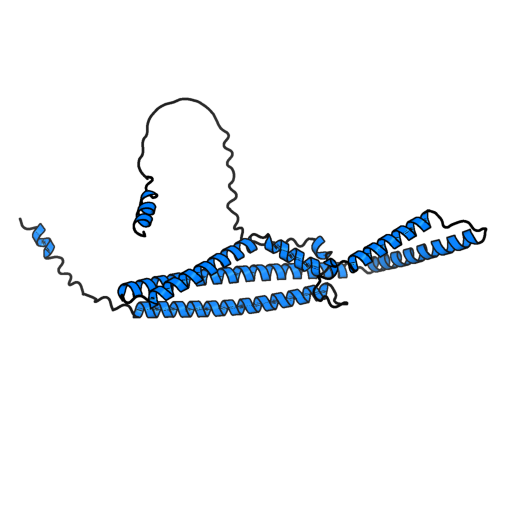N A N 1
ATOM 658 C CA . GLN A 1 85 ? 1.339 1.363 10.408 1.00 95.56 85 GLN A CA 1
ATOM 659 C C . GLN A 1 85 ? 1.799 1.238 11.864 1.00 95.56 85 GLN A C 1
ATOM 661 O O . GLN A 1 85 ? 1.196 0.484 12.631 1.00 95.56 85 GLN A O 1
ATOM 666 N N . ASP A 1 86 ? 2.790 2.029 12.273 1.00 97.12 86 ASP A N 1
ATOM 667 C CA . ASP A 1 86 ? 3.201 2.125 13.676 1.00 97.12 86 ASP A CA 1
ATOM 668 C C . ASP A 1 86 ? 2.040 2.646 14.534 1.00 97.12 86 ASP A C 1
ATOM 670 O O . ASP A 1 86 ? 1.697 2.067 15.565 1.00 97.12 86 ASP A O 1
ATOM 674 N N . SER A 1 87 ? 1.351 3.686 14.050 1.00 95.88 87 SER A N 1
ATOM 675 C CA . SER A 1 87 ? 0.170 4.249 14.718 1.00 95.88 87 SER A CA 1
ATOM 676 C C . SER A 1 87 ? -0.975 3.234 14.835 1.00 95.88 87 SER A C 1
ATOM 678 O O . SER A 1 87 ? -1.625 3.166 15.876 1.00 95.88 87 SER A O 1
ATOM 680 N N . ILE A 1 88 ? -1.219 2.423 13.797 1.00 91.44 88 ILE A N 1
ATOM 681 C CA . ILE A 1 88 ? -2.199 1.322 13.827 1.00 91.44 88 ILE A CA 1
ATOM 682 C C . ILE A 1 88 ? -1.823 0.300 14.902 1.00 91.44 88 ILE A C 1
ATOM 684 O O . ILE A 1 88 ? -2.690 -0.118 15.667 1.00 91.44 88 ILE A O 1
ATOM 688 N N . SER A 1 89 ? -0.549 -0.089 14.973 1.00 93.50 89 SER A N 1
ATOM 689 C CA . SER A 1 89 ? -0.066 -1.090 15.931 1.00 93.50 89 SER A CA 1
ATOM 690 C C . SER A 1 89 ? -0.262 -0.621 17.374 1.00 93.50 89 SER A C 1
ATOM 692 O O . SER A 1 89 ? -0.887 -1.325 18.165 1.00 93.50 89 SER A O 1
ATOM 694 N N . LEU A 1 90 ? 0.143 0.616 17.678 1.00 96.31 90 LEU A N 1
ATOM 695 C CA . LEU A 1 90 ? -0.093 1.239 18.984 1.00 96.31 90 LEU A CA 1
ATOM 696 C C . LEU A 1 90 ? -1.593 1.342 19.299 1.00 96.31 90 LEU A C 1
ATOM 698 O O . LEU A 1 90 ? -2.024 1.089 20.421 1.00 96.31 90 LEU A O 1
ATOM 702 N N . LYS A 1 91 ? -2.425 1.673 18.304 1.00 95.12 91 LYS A N 1
ATOM 703 C CA . LYS A 1 91 ? -3.879 1.760 18.492 1.00 95.12 91 LYS A CA 1
ATOM 704 C C . LYS A 1 91 ? -4.497 0.401 18.838 1.00 95.12 91 LYS A C 1
ATOM 706 O O . LYS A 1 91 ? -5.372 0.343 19.700 1.00 95.12 91 LYS A O 1
ATOM 711 N N . ILE A 1 92 ? -4.030 -0.691 18.230 1.00 93.88 92 ILE A N 1
ATOM 712 C CA . ILE A 1 92 ? -4.472 -2.057 18.567 1.00 93.88 92 ILE A CA 1
ATOM 713 C C . ILE A 1 92 ? -4.161 -2.390 20.030 1.00 93.88 92 ILE A C 1
ATOM 715 O O . ILE A 1 92 ? -5.001 -2.989 20.701 1.00 93.88 92 ILE A O 1
ATOM 719 N N . GLU A 1 93 ? -2.991 -1.993 20.532 1.00 94.38 93 GLU A N 1
ATOM 720 C CA . GLU A 1 93 ? -2.632 -2.164 21.946 1.00 94.38 93 GLU A CA 1
ATOM 721 C C . GLU A 1 93 ? -3.582 -1.376 22.850 1.00 94.38 93 GLU A C 1
ATOM 723 O O . GLU A 1 93 ? -4.225 -1.974 23.708 1.00 94.38 93 GLU A O 1
ATOM 728 N N . THR A 1 94 ? -3.806 -0.085 22.569 1.00 93.94 94 THR A N 1
ATOM 729 C CA . THR A 1 94 ? -4.745 0.728 23.367 1.00 93.94 94 THR A CA 1
ATOM 730 C C . THR A 1 94 ? -6.168 0.160 23.378 1.00 93.94 94 THR A C 1
ATOM 732 O O . THR A 1 94 ? -6.830 0.160 24.413 1.00 93.94 94 THR A O 1
ATOM 735 N N . LEU A 1 95 ? -6.644 -0.379 22.249 1.00 94.00 95 LEU A N 1
ATOM 736 C CA . LEU A 1 95 ? -7.951 -1.030 22.171 1.00 94.00 95 LEU A CA 1
ATOM 737 C C . LEU A 1 95 ? -8.001 -2.301 23.024 1.00 94.00 95 LEU A C 1
ATOM 739 O O . LEU A 1 95 ? -9.005 -2.542 23.694 1.00 94.00 95 LEU A O 1
ATOM 743 N N . ARG A 1 96 ? -6.937 -3.109 23.007 1.00 94.94 96 ARG A N 1
ATOM 744 C CA . ARG A 1 96 ? -6.847 -4.328 23.819 1.00 94.94 96 ARG A CA 1
ATOM 745 C C . ARG A 1 96 ? -6.850 -4.001 25.310 1.00 94.94 96 ARG A C 1
ATOM 747 O O . ARG A 1 96 ? -7.554 -4.671 26.062 1.00 94.94 96 ARG A O 1
ATOM 754 N N . ASP A 1 97 ? -6.123 -2.964 25.710 1.00 95.06 97 ASP A N 1
ATOM 755 C CA . ASP A 1 97 ? -6.038 -2.535 27.104 1.00 95.06 97 ASP A CA 1
ATOM 756 C C . ASP A 1 97 ? -7.404 -2.069 27.618 1.00 95.06 97 ASP A C 1
ATOM 758 O O . ASP A 1 97 ? -7.888 -2.587 28.624 1.00 95.06 97 ASP A O 1
ATOM 762 N N . ILE A 1 98 ? -8.091 -1.192 26.874 1.00 94.38 98 ILE A N 1
ATOM 763 C CA . ILE A 1 98 ? -9.442 -0.733 27.237 1.00 94.38 98 ILE A CA 1
ATOM 764 C C . ILE A 1 98 ? -10.420 -1.913 27.289 1.00 94.38 98 ILE A C 1
ATOM 766 O O . ILE A 1 98 ? -11.213 -2.024 28.225 1.00 94.38 98 ILE A O 1
ATOM 770 N N . GLN A 1 99 ? -10.362 -2.824 26.312 1.00 93.31 99 GLN A N 1
ATOM 771 C CA . GLN A 1 99 ? -11.215 -4.013 26.294 1.00 93.31 99 GLN A CA 1
ATOM 772 C C . GLN A 1 99 ? -10.988 -4.897 27.529 1.00 93.31 99 GLN A C 1
ATOM 774 O O . GLN A 1 99 ? -11.955 -5.396 28.108 1.00 93.31 99 GLN A O 1
ATOM 779 N N . SER A 1 100 ? -9.734 -5.069 27.954 1.00 94.81 100 SER A N 1
ATOM 780 C CA . SER A 1 100 ? -9.395 -5.791 29.181 1.00 94.81 100 SER A CA 1
ATOM 781 C C . SER A 1 100 ? -9.959 -5.086 30.417 1.00 94.81 100 SER A C 1
ATOM 783 O O . SER A 1 100 ? -10.586 -5.734 31.254 1.00 94.81 100 SER A O 1
ATOM 785 N N . SER A 1 101 ? -9.803 -3.762 30.516 1.00 95.50 101 SER A N 1
ATOM 786 C CA . SER A 1 101 ? -10.337 -2.968 31.630 1.00 95.50 101 SER A CA 1
ATOM 787 C C . SER A 1 101 ? -11.862 -3.062 31.738 1.00 95.50 101 SER A C 1
ATOM 789 O O . SER A 1 101 ? -12.382 -3.223 32.840 1.00 95.50 101 SER A O 1
ATOM 791 N N . ILE A 1 102 ? -12.586 -3.047 30.611 1.00 91.81 102 ILE A N 1
ATOM 792 C CA . ILE A 1 102 ? -14.047 -3.250 30.584 1.00 91.81 102 ILE A CA 1
ATOM 793 C C . ILE A 1 102 ? -14.436 -4.609 31.188 1.00 91.81 102 ILE A C 1
ATOM 795 O O . ILE A 1 102 ? -15.445 -4.695 31.889 1.00 91.81 102 ILE A O 1
ATOM 799 N N . GLY A 1 103 ? -13.666 -5.665 30.907 1.00 89.56 103 GLY A N 1
ATOM 800 C CA . GLY A 1 103 ? -13.936 -7.020 31.400 1.00 89.56 103 GLY A CA 1
ATOM 801 C C . GLY A 1 103 ? -13.593 -7.239 32.876 1.00 89.56 103 GLY A C 1
ATOM 802 O O . GLY A 1 103 ? -14.172 -8.125 33.495 1.00 89.56 103 GLY A O 1
ATOM 803 N N . GLN A 1 104 ? -12.676 -6.445 33.433 1.00 93.12 104 GLN A N 1
ATOM 804 C CA . GLN A 1 104 ? -12.207 -6.562 34.822 1.00 93.12 104 GLN A CA 1
ATOM 805 C C . GLN A 1 104 ? -12.923 -5.618 35.798 1.00 93.12 104 GLN A C 1
ATOM 807 O O . GLN A 1 104 ? -12.775 -5.761 37.007 1.00 93.12 104 GLN A O 1
ATOM 812 N N . THR A 1 105 ? -13.656 -4.629 35.287 1.00 92.94 105 THR A N 1
ATOM 813 C CA . THR A 1 105 ? -14.324 -3.618 36.111 1.00 92.94 105 THR A CA 1
ATOM 814 C C . THR A 1 105 ? -15.707 -4.095 36.553 1.00 92.94 105 THR A C 1
ATOM 816 O O . THR A 1 105 ? -16.554 -4.416 35.714 1.00 92.94 105 THR A O 1
ATOM 819 N N . ASP A 1 106 ? -15.976 -4.054 37.857 1.00 92.31 106 ASP A N 1
ATOM 820 C CA . ASP A 1 106 ? -17.299 -4.358 38.425 1.00 92.31 106 ASP A CA 1
ATOM 821 C C . ASP A 1 106 ? -18.197 -3.116 38.556 1.00 92.31 106 ASP A C 1
ATOM 823 O O . ASP A 1 106 ? -19.421 -3.237 38.517 1.00 92.31 106 ASP A O 1
ATOM 827 N N . ASP A 1 107 ? -17.604 -1.921 38.621 1.00 92.69 107 ASP A N 1
ATOM 828 C CA . ASP A 1 107 ? -18.317 -0.641 38.655 1.00 92.69 107 ASP A CA 1
ATOM 829 C C . ASP A 1 107 ? -19.065 -0.375 37.335 1.00 92.69 107 ASP A C 1
ATOM 831 O O . ASP A 1 107 ? -18.482 -0.351 36.246 1.00 92.69 107 ASP A O 1
ATOM 835 N N . ALA A 1 108 ? -20.383 -0.191 37.432 1.00 89.25 108 ALA A N 1
ATOM 836 C CA . ALA A 1 108 ? -21.258 0.026 36.290 1.00 89.25 108 ALA A CA 1
ATOM 837 C C . ALA A 1 108 ? -21.041 1.388 35.609 1.00 89.25 108 ALA A C 1
ATOM 839 O O . ALA A 1 108 ? -21.107 1.451 34.381 1.00 89.25 108 ALA A O 1
ATOM 840 N N . GLU A 1 109 ? -20.765 2.451 36.368 1.00 89.44 109 GLU A N 1
ATOM 841 C CA . GLU A 1 109 ? -20.571 3.801 35.825 1.00 89.44 109 GLU A CA 1
ATOM 842 C C . GLU A 1 109 ? -19.245 3.870 35.064 1.00 89.44 109 GLU A C 1
ATOM 844 O O . GLU A 1 109 ? -19.219 4.181 33.869 1.00 89.44 109 GLU A O 1
ATOM 849 N N . LEU A 1 110 ? -18.165 3.403 35.697 1.00 91.31 110 LEU A N 1
ATOM 850 C CA . LEU A 1 110 ? -16.847 3.306 35.068 1.00 91.31 110 LEU A CA 1
ATOM 851 C C . LEU A 1 110 ? -16.867 2.410 33.815 1.00 91.31 110 LEU A C 1
ATOM 853 O O . LEU A 1 110 ? -16.222 2.702 32.806 1.00 91.31 110 LEU A O 1
ATOM 857 N N . LYS A 1 111 ? -17.644 1.320 33.829 1.00 92.12 111 LYS A N 1
ATOM 858 C CA . LYS A 1 111 ? -17.812 0.434 32.666 1.00 92.12 111 LYS A CA 1
ATOM 859 C C . LYS A 1 111 ? -18.481 1.137 31.483 1.00 92.12 111 LYS A C 1
ATOM 861 O O . LYS A 1 111 ? -18.128 0.846 30.338 1.00 92.12 111 LYS A O 1
ATOM 866 N N . ILE A 1 112 ? -19.434 2.038 31.727 1.00 91.69 112 ILE A N 1
ATOM 867 C CA . ILE A 1 112 ? -20.077 2.837 30.673 1.00 91.69 112 ILE A CA 1
ATOM 868 C C . ILE A 1 112 ? -19.067 3.823 30.076 1.00 91.69 112 ILE A C 1
ATOM 870 O O . ILE A 1 112 ? -18.929 3.880 28.852 1.00 91.69 112 ILE A O 1
ATOM 874 N N . GLU A 1 113 ? -18.302 4.529 30.909 1.00 92.06 113 GLU A N 1
ATOM 875 C CA . GLU A 1 113 ? -17.254 5.452 30.451 1.00 92.06 113 GLU A CA 1
ATOM 876 C C . GLU A 1 113 ? -16.203 4.748 29.584 1.00 92.06 113 GLU A C 1
ATOM 878 O O . GLU A 1 113 ? -15.908 5.187 28.467 1.00 92.06 113 GLU A O 1
ATOM 883 N N . LEU A 1 114 ? -15.702 3.594 30.040 1.00 94.31 114 LEU A N 1
ATOM 884 C CA . LEU A 1 114 ? -14.742 2.791 29.282 1.00 94.31 114 LEU A CA 1
ATOM 885 C C . LEU A 1 114 ? -15.314 2.323 27.938 1.00 94.31 114 LEU A C 1
ATOM 887 O O . LEU A 1 114 ? -14.588 2.277 26.946 1.00 94.31 114 LEU A O 1
ATOM 891 N N . ARG A 1 115 ? -16.615 2.011 27.857 1.00 92.75 115 ARG A N 1
ATOM 892 C CA . ARG A 1 115 ? -17.278 1.667 26.586 1.00 92.75 115 ARG A CA 1
ATOM 893 C C . ARG A 1 115 ? -17.363 2.859 25.635 1.00 92.75 115 ARG A C 1
ATOM 895 O O . ARG A 1 115 ? -17.141 2.671 24.438 1.00 92.75 115 ARG A O 1
ATOM 902 N N . HIS A 1 116 ? -17.632 4.066 26.136 1.00 94.50 116 HIS A N 1
ATOM 903 C CA . HIS A 1 116 ? -17.577 5.283 25.321 1.00 94.50 116 HIS A CA 1
ATOM 904 C C . HIS A 1 116 ? -16.166 5.530 24.784 1.00 94.50 116 HIS A C 1
ATOM 906 O O . HIS A 1 116 ? -16.002 5.771 23.585 1.00 94.50 116 HIS A O 1
ATOM 912 N N . GLN A 1 117 ? -15.146 5.400 25.637 1.00 95.38 117 GLN A N 1
ATOM 913 C CA . GLN A 1 117 ? -13.753 5.529 25.216 1.00 95.38 117 GLN A CA 1
ATOM 914 C C . GLN A 1 117 ? -13.386 4.464 24.175 1.00 95.38 117 GLN A C 1
ATOM 916 O O . GLN A 1 117 ? -12.830 4.787 23.130 1.00 95.38 117 GLN A O 1
ATOM 921 N N . TYR A 1 118 ? -13.757 3.205 24.408 1.00 94.81 118 TYR A N 1
ATOM 922 C CA . TYR A 1 118 ? -13.503 2.106 23.477 1.00 94.81 118 TYR A CA 1
ATOM 923 C C . TYR A 1 118 ? -14.124 2.353 22.100 1.00 94.81 118 TYR A C 1
ATOM 925 O O . TYR A 1 118 ? -13.505 2.078 21.073 1.00 94.81 118 TYR A O 1
ATOM 933 N N . LEU A 1 119 ? -15.341 2.896 22.067 1.00 95.75 119 LEU A N 1
ATOM 934 C CA . LEU A 1 119 ? -16.025 3.245 20.829 1.00 95.75 119 LEU A CA 1
ATOM 935 C C . LEU A 1 119 ? -15.318 4.385 20.082 1.00 95.75 119 LEU A C 1
ATOM 937 O O . LEU A 1 119 ? -15.118 4.282 18.871 1.00 95.75 119 LEU A O 1
ATOM 941 N N . ALA A 1 120 ? -14.911 5.441 20.789 1.00 94.81 120 ALA A N 1
ATOM 942 C CA . ALA A 1 120 ? -14.149 6.542 20.201 1.00 94.81 120 ALA A CA 1
ATOM 943 C C . ALA A 1 120 ? -12.808 6.050 19.627 1.00 94.81 120 ALA A C 1
ATOM 945 O O . ALA A 1 120 ? -12.436 6.385 18.502 1.00 94.81 120 ALA A O 1
ATOM 946 N N . GLU A 1 121 ? -12.119 5.168 20.352 1.00 94.44 121 GLU A N 1
ATOM 947 C CA . GLU A 1 121 ? -10.856 4.582 19.903 1.00 94.44 121 GLU A CA 1
ATOM 948 C C . GLU A 1 121 ? -11.037 3.623 18.716 1.00 94.44 121 GLU A C 1
ATOM 950 O O . GLU A 1 121 ? -10.201 3.597 17.810 1.00 94.44 121 GLU A O 1
ATOM 955 N N . LYS A 1 122 ? -12.153 2.881 18.651 1.00 93.81 122 LYS A N 1
ATOM 956 C CA . LYS A 1 122 ? -12.527 2.072 17.475 1.00 93.81 122 LYS A CA 1
ATOM 957 C C . LYS A 1 122 ? -12.713 2.949 16.235 1.00 93.81 122 LYS A C 1
ATOM 959 O O . LYS A 1 122 ? -12.273 2.570 15.151 1.00 93.81 122 LYS A O 1
ATOM 964 N N . GLN A 1 123 ? -13.344 4.116 16.375 1.00 95.44 123 GLN A N 1
ATOM 965 C CA . GLN A 1 123 ? -13.510 5.064 15.268 1.00 95.44 123 GLN A CA 1
ATOM 966 C C . GLN A 1 123 ? -12.156 5.607 14.797 1.00 95.44 123 GLN A C 1
ATOM 968 O O . GLN A 1 123 ? -11.851 5.522 13.607 1.00 95.44 123 GLN A O 1
ATOM 973 N N . ALA A 1 124 ? -11.309 6.063 15.724 1.00 95.44 124 ALA A N 1
ATOM 974 C CA . ALA A 1 124 ? -9.961 6.537 15.410 1.00 95.44 124 ALA A CA 1
ATOM 975 C C . ALA A 1 124 ? -9.100 5.448 14.737 1.00 95.44 124 ALA A C 1
ATOM 977 O O . ALA A 1 124 ? -8.369 5.714 13.781 1.00 95.44 124 ALA A O 1
ATOM 978 N N . TYR A 1 125 ? -9.221 4.194 15.180 1.00 96.50 125 TYR A N 1
ATOM 979 C CA . TYR A 1 125 ? -8.588 3.049 14.527 1.00 96.50 125 TYR A CA 1
ATOM 980 C C . TYR A 1 125 ? -9.040 2.886 13.070 1.00 96.50 125 TYR A C 1
ATOM 982 O O . TYR A 1 125 ? -8.200 2.733 12.180 1.00 96.50 125 TYR A O 1
ATOM 990 N N . LEU A 1 126 ? -10.348 2.956 12.798 1.00 94.19 126 LEU A N 1
ATOM 991 C CA . LEU A 1 126 ? -10.869 2.834 11.434 1.00 94.19 126 LEU A CA 1
ATOM 992 C C . LEU A 1 126 ? -10.351 3.940 10.512 1.00 94.19 126 LEU A C 1
ATOM 994 O O . LEU A 1 126 ? -10.073 3.668 9.342 1.00 94.19 126 LEU A O 1
ATOM 998 N N . GLU A 1 127 ? -10.161 5.158 11.021 1.00 96.75 127 GLU A N 1
ATOM 999 C CA . GLU A 1 127 ? -9.541 6.243 10.256 1.00 96.75 127 GLU A CA 1
ATOM 1000 C C . GLU A 1 127 ? -8.096 5.913 9.860 1.00 96.75 127 GLU A C 1
ATOM 1002 O O . GLU A 1 127 ? -7.712 6.100 8.699 1.00 96.75 127 GLU A O 1
ATOM 1007 N N . LEU A 1 128 ? -7.307 5.369 10.792 1.00 95.50 128 LEU A N 1
ATOM 1008 C CA . LEU A 1 128 ? -5.926 4.959 10.533 1.00 95.50 128 LEU A CA 1
ATOM 1009 C C . LEU A 1 128 ? -5.853 3.833 9.496 1.00 95.50 128 LEU A C 1
ATOM 1011 O O . LEU A 1 128 ? -5.057 3.920 8.557 1.00 95.50 128 LEU A O 1
ATOM 1015 N N . VAL A 1 129 ? -6.699 2.806 9.606 1.00 93.88 129 VAL A N 1
ATOM 1016 C CA . VAL A 1 129 ? -6.714 1.696 8.636 1.00 93.88 129 VAL A CA 1
ATOM 1017 C C . VAL A 1 129 ? -7.214 2.163 7.268 1.00 93.88 129 VAL A C 1
ATOM 1019 O O . VAL A 1 129 ? -6.639 1.802 6.240 1.00 93.88 129 VAL A O 1
ATOM 1022 N N . ALA A 1 130 ? -8.222 3.038 7.221 1.00 94.12 130 ALA A N 1
ATOM 1023 C CA . ALA A 1 130 ? -8.668 3.647 5.971 1.00 94.12 130 ALA A CA 1
ATOM 1024 C C . ALA A 1 130 ? -7.555 4.475 5.307 1.00 94.12 130 ALA A C 1
ATOM 1026 O O . ALA A 1 130 ? -7.434 4.491 4.079 1.00 94.12 130 ALA A O 1
ATOM 1027 N N . LYS A 1 131 ? -6.718 5.153 6.099 1.00 96.25 131 LYS A N 1
ATOM 1028 C CA . LYS A 1 131 ? -5.550 5.890 5.606 1.00 96.25 131 LYS A CA 1
ATOM 1029 C C . LYS A 1 131 ? -4.444 4.957 5.092 1.00 96.25 131 LYS A C 1
ATOM 1031 O O . LYS A 1 131 ? -3.914 5.221 4.011 1.00 96.25 131 LYS A O 1
ATOM 1036 N N . ASP A 1 132 ? -4.155 3.850 5.779 1.00 94.12 132 ASP A N 1
ATOM 1037 C CA . ASP A 1 132 ? -3.204 2.823 5.310 1.00 94.12 132 ASP A CA 1
ATOM 1038 C C . ASP A 1 132 ? -3.642 2.232 3.964 1.00 94.12 132 ASP A C 1
ATOM 1040 O O . ASP A 1 132 ? -2.871 2.220 2.998 1.00 94.12 132 ASP A O 1
ATOM 1044 N N . GLN A 1 133 ? -4.921 1.854 3.859 1.00 94.50 133 GLN A N 1
ATOM 1045 C CA . GLN A 1 133 ? -5.534 1.356 2.626 1.00 94.50 133 GLN A CA 1
ATOM 1046 C C . GLN A 1 133 ? -5.331 2.356 1.475 1.00 94.50 133 GLN A C 1
ATOM 1048 O O . GLN A 1 133 ? -4.897 1.975 0.380 1.00 94.50 133 GLN A O 1
ATOM 1053 N N . LYS A 1 134 ? -5.579 3.652 1.721 1.00 95.88 134 LYS A N 1
ATOM 1054 C CA . LYS A 1 134 ? -5.374 4.720 0.729 1.00 95.88 134 LYS A CA 1
ATOM 1055 C C . LYS A 1 134 ? -3.910 4.829 0.300 1.00 95.88 134 LYS A C 1
ATOM 1057 O O . LYS A 1 134 ? -3.641 4.954 -0.897 1.00 95.88 134 LYS A O 1
ATOM 1062 N N . PHE A 1 135 ? -2.956 4.762 1.228 1.00 95.81 135 PHE A N 1
ATOM 1063 C CA . PHE A 1 135 ? -1.528 4.815 0.897 1.00 95.81 135 PHE A CA 1
ATOM 1064 C C . PHE A 1 135 ? -1.069 3.600 0.087 1.00 95.81 135 PHE A C 1
ATOM 1066 O O . PHE A 1 135 ? -0.393 3.765 -0.935 1.00 95.81 135 PHE A O 1
ATOM 1073 N N . ARG A 1 136 ? -1.490 2.389 0.471 1.00 95.88 136 ARG A N 1
ATOM 1074 C CA . ARG A 1 136 ? -1.208 1.149 -0.272 1.00 95.88 136 ARG A CA 1
ATOM 1075 C C . ARG A 1 136 ? -1.803 1.180 -1.679 1.00 95.88 136 ARG A C 1
ATOM 1077 O O . ARG A 1 136 ? -1.119 0.809 -2.639 1.00 95.88 136 ARG A O 1
ATOM 1084 N N . ARG A 1 137 ? -3.024 1.701 -1.835 1.00 95.56 137 ARG A N 1
ATOM 1085 C CA . ARG A 1 137 ? -3.639 1.941 -3.150 1.00 95.56 137 ARG A CA 1
ATOM 1086 C C . ARG A 1 137 ? -2.826 2.932 -3.975 1.00 95.56 137 ARG A C 1
ATOM 1088 O O . ARG A 1 137 ? -2.410 2.590 -5.079 1.00 95.56 137 ARG A O 1
ATOM 1095 N N . LYS A 1 138 ? -2.511 4.110 -3.425 1.00 95.88 138 LYS A N 1
ATOM 1096 C CA . LYS A 1 138 ? -1.719 5.149 -4.109 1.00 95.88 138 LYS A CA 1
ATOM 1097 C C . LYS A 1 138 ? -0.363 4.617 -4.580 1.00 95.88 138 LYS A C 1
ATOM 1099 O O . LYS A 1 138 ? 0.034 4.877 -5.718 1.00 95.88 138 LYS A O 1
ATOM 1104 N N . ARG A 1 139 ? 0.332 3.831 -3.747 1.00 95.38 139 ARG A N 1
ATOM 1105 C CA . ARG A 1 139 ? 1.572 3.126 -4.119 1.00 95.38 139 ARG A CA 1
ATOM 1106 C C . ARG A 1 139 ? 1.339 2.203 -5.315 1.00 95.38 139 ARG A C 1
ATOM 1108 O O . ARG A 1 139 ? 2.083 2.273 -6.292 1.00 95.38 139 ARG A O 1
ATOM 1115 N N . THR A 1 140 ? 0.320 1.352 -5.244 1.00 93.88 140 THR A N 1
ATOM 1116 C CA . THR A 1 140 ? 0.031 0.336 -6.268 1.00 93.88 140 THR A CA 1
ATOM 1117 C C . THR A 1 140 ? -0.335 0.975 -7.606 1.00 93.88 140 THR A C 1
ATOM 1119 O O . THR A 1 140 ? 0.259 0.632 -8.627 1.00 93.88 140 THR A O 1
ATOM 1122 N N . GLU A 1 141 ? -1.208 1.982 -7.604 1.00 95.12 141 GLU A N 1
ATOM 1123 C CA . GLU A 1 141 ? -1.593 2.736 -8.804 1.00 95.12 141 GLU A CA 1
ATOM 1124 C C . GLU A 1 141 ? -0.413 3.494 -9.421 1.00 95.12 141 GLU A C 1
ATOM 1126 O O . GLU A 1 141 ? -0.229 3.494 -10.639 1.00 95.12 141 GLU A O 1
ATOM 1131 N N . THR A 1 142 ? 0.419 4.134 -8.595 1.00 95.19 142 THR A N 1
ATOM 1132 C CA . THR A 1 142 ? 1.612 4.851 -9.072 1.00 95.19 142 THR A CA 1
ATOM 1133 C C . THR A 1 142 ? 2.597 3.886 -9.725 1.00 95.19 142 THR A C 1
ATOM 1135 O O . THR A 1 142 ? 3.130 4.162 -10.803 1.00 95.19 142 THR A O 1
ATOM 1138 N N . LYS A 1 143 ? 2.798 2.719 -9.105 1.00 94.38 143 LYS A N 1
ATOM 1139 C CA . LYS A 1 143 ? 3.651 1.654 -9.630 1.00 94.38 143 LYS A CA 1
ATOM 1140 C C . LYS A 1 143 ? 3.094 1.087 -10.940 1.00 94.38 143 LYS A C 1
ATOM 1142 O O . LYS A 1 143 ? 3.861 0.924 -11.887 1.00 94.38 143 LYS A O 1
ATOM 1147 N N . LEU A 1 144 ? 1.780 0.871 -11.036 1.00 92.00 144 LEU A N 1
ATOM 1148 C CA . LEU A 1 144 ? 1.105 0.430 -12.261 1.00 92.00 144 LEU A CA 1
ATOM 1149 C C . LEU A 1 144 ? 1.309 1.442 -13.400 1.00 92.00 144 LEU A C 1
ATOM 1151 O O . LEU A 1 144 ? 1.845 1.086 -14.449 1.00 92.00 144 LEU A O 1
ATOM 1155 N N . LYS A 1 145 ? 1.017 2.727 -13.155 1.00 93.44 145 LYS A N 1
ATOM 1156 C CA . LYS A 1 145 ? 1.229 3.823 -14.121 1.00 93.44 145 LYS A CA 1
ATOM 1157 C C . LYS A 1 145 ? 2.684 3.916 -14.589 1.00 93.44 145 LYS A C 1
ATOM 1159 O O . LYS A 1 145 ? 2.948 4.216 -15.755 1.00 93.44 145 LYS A O 1
ATOM 1164 N N . LEU A 1 146 ? 3.649 3.677 -13.699 1.00 93.00 146 LEU A N 1
ATOM 1165 C CA . LEU A 1 146 ? 5.066 3.636 -14.060 1.00 93.00 146 LEU A CA 1
ATOM 1166 C C . LEU A 1 146 ? 5.364 2.472 -15.016 1.00 93.00 146 LEU A C 1
ATOM 1168 O O . LEU A 1 146 ? 6.007 2.682 -16.046 1.00 93.00 146 LEU A O 1
ATOM 1172 N N . TYR A 1 147 ? 4.884 1.265 -14.714 1.00 91.25 147 TYR A N 1
ATOM 1173 C CA . TYR A 1 147 ? 5.081 0.099 -15.577 1.00 91.25 147 TYR A CA 1
ATOM 1174 C C . TYR A 1 147 ? 4.384 0.237 -16.934 1.00 91.25 147 TYR A C 1
ATOM 1176 O O . TYR A 1 147 ? 4.992 -0.090 -17.954 1.00 91.25 147 TYR A O 1
ATOM 1184 N N . GLU A 1 148 ? 3.190 0.828 -16.988 1.00 90.19 148 GLU A N 1
ATOM 1185 C CA . GLU A 1 148 ? 2.528 1.183 -18.248 1.00 90.19 148 GLU A CA 1
ATOM 1186 C C . GLU A 1 148 ? 3.381 2.129 -19.100 1.00 90.19 148 GLU A C 1
ATOM 1188 O O . GLU A 1 148 ? 3.551 1.914 -20.303 1.00 90.19 148 GLU A O 1
ATOM 1193 N N . LYS A 1 149 ? 3.950 3.181 -18.491 1.00 90.81 149 LYS A N 1
ATOM 1194 C CA . LYS A 1 149 ? 4.855 4.117 -19.181 1.00 90.81 149 LYS A CA 1
ATOM 1195 C C . LYS A 1 149 ? 6.100 3.403 -19.705 1.00 90.81 149 LYS A C 1
ATOM 1197 O O . LYS A 1 149 ? 6.515 3.652 -20.838 1.00 90.81 149 LYS A O 1
ATOM 1202 N N . LEU A 1 150 ? 6.674 2.490 -18.920 1.00 89.75 150 LEU A N 1
ATOM 1203 C CA . LEU A 1 150 ? 7.823 1.686 -19.337 1.00 89.75 150 LEU A CA 1
ATOM 1204 C C . LEU A 1 150 ? 7.472 0.764 -20.510 1.00 89.75 150 LEU A C 1
ATOM 1206 O O . LEU A 1 150 ? 8.229 0.710 -21.480 1.00 89.75 150 LEU A O 1
ATOM 1210 N N . LEU A 1 151 ? 6.315 0.099 -20.473 1.00 87.00 151 LEU A N 1
ATOM 1211 C CA . LEU A 1 151 ? 5.836 -0.757 -21.559 1.00 87.00 151 LEU A CA 1
ATOM 1212 C C . LEU A 1 151 ? 5.590 0.051 -22.842 1.00 87.00 151 LEU A C 1
ATOM 1214 O O . LEU A 1 151 ? 6.056 -0.335 -23.916 1.00 87.00 151 LEU A O 1
ATOM 1218 N N . LYS A 1 152 ? 4.945 1.221 -22.733 1.00 87.75 152 LYS A N 1
ATOM 1219 C CA . LYS A 1 152 ? 4.774 2.174 -23.845 1.00 87.75 152 LYS A CA 1
ATOM 1220 C C . LYS A 1 152 ? 6.127 2.600 -24.424 1.00 87.75 152 LYS A C 1
ATOM 1222 O O . LYS A 1 152 ? 6.298 2.607 -25.643 1.00 87.75 152 LYS A O 1
ATOM 1227 N N . GLY A 1 153 ? 7.111 2.892 -23.571 1.00 85.38 153 GLY A N 1
ATOM 1228 C CA . GLY A 1 153 ? 8.475 3.240 -23.978 1.00 85.38 153 GLY A CA 1
ATOM 1229 C C . GLY A 1 153 ? 9.206 2.109 -24.713 1.00 85.38 153 GLY A C 1
ATOM 1230 O O . GLY A 1 153 ? 9.851 2.355 -25.735 1.00 85.38 153 GLY A O 1
ATOM 1231 N N . LEU A 1 154 ? 9.071 0.863 -24.247 1.00 81.62 154 LEU A N 1
ATOM 1232 C CA . LEU A 1 154 ? 9.628 -0.318 -24.920 1.00 81.62 154 LEU A CA 1
ATOM 1233 C C . LEU A 1 154 ? 8.981 -0.548 -26.288 1.00 81.62 154 LEU A C 1
ATOM 1235 O O . LEU A 1 154 ? 9.688 -0.747 -27.277 1.00 81.62 154 LEU A O 1
ATOM 1239 N N . ASN A 1 155 ? 7.654 -0.440 -26.366 1.00 78.25 155 ASN A N 1
ATOM 1240 C CA . ASN A 1 155 ? 6.916 -0.569 -27.620 1.00 78.25 155 ASN A CA 1
ATOM 1241 C C . ASN A 1 155 ? 7.294 0.538 -28.609 1.00 78.25 155 ASN A C 1
ATOM 1243 O O . ASN A 1 155 ? 7.486 0.258 -29.789 1.00 78.25 155 ASN A O 1
ATOM 1247 N N . ARG A 1 156 ? 7.485 1.780 -28.141 1.00 79.88 156 ARG A N 1
ATOM 1248 C CA . ARG A 1 156 ? 7.966 2.887 -28.980 1.00 79.88 156 ARG A CA 1
ATOM 1249 C C . ARG A 1 156 ? 9.369 2.616 -29.519 1.00 79.88 156 ARG A C 1
ATOM 1251 O O . ARG A 1 156 ? 9.596 2.850 -30.700 1.00 79.88 156 ARG A O 1
ATOM 1258 N N . LYS A 1 157 ? 10.289 2.067 -28.711 1.00 69.00 157 LYS A N 1
ATOM 1259 C CA . LYS A 1 157 ? 11.621 1.654 -29.195 1.00 69.00 157 LYS A CA 1
ATOM 1260 C C . LYS A 1 157 ? 11.535 0.538 -30.237 1.00 69.00 157 LYS A C 1
ATOM 1262 O O . LYS A 1 157 ? 12.175 0.654 -31.279 1.00 69.00 157 LYS A O 1
ATOM 1267 N N . LYS A 1 158 ? 10.696 -0.479 -30.007 1.00 63.81 158 LYS A N 1
ATOM 1268 C CA . LYS A 1 158 ? 10.437 -1.562 -30.972 1.00 63.81 158 LYS A CA 1
ATOM 1269 C C . LYS A 1 158 ? 9.847 -1.027 -32.284 1.00 63.81 158 LYS A C 1
ATOM 1271 O O . LYS A 1 158 ? 10.291 -1.424 -33.350 1.00 63.81 158 LYS A O 1
ATOM 1276 N N . LYS A 1 159 ? 8.919 -0.068 -32.214 1.00 59.97 159 LYS A N 1
ATOM 1277 C CA . LYS A 1 159 ? 8.319 0.603 -33.383 1.00 59.97 159 LYS A CA 1
ATOM 1278 C C . LYS A 1 159 ? 9.291 1.574 -34.075 1.00 59.97 159 LYS A C 1
ATOM 1280 O O . LYS A 1 159 ? 9.192 1.788 -35.274 1.00 59.97 159 LYS A O 1
ATOM 1285 N N . SER A 1 160 ? 10.256 2.133 -33.334 1.00 53.97 160 SER A N 1
ATOM 1286 C CA . SER A 1 160 ? 11.346 2.973 -33.861 1.00 53.97 160 SER A CA 1
ATOM 1287 C C . SER A 1 160 ? 12.480 2.183 -34.521 1.00 53.97 160 SER A C 1
ATOM 1289 O O . SER A 1 160 ? 13.408 2.794 -35.057 1.00 53.97 160 SER A O 1
ATOM 1291 N N . LEU A 1 161 ? 12.415 0.846 -34.502 1.00 55.59 161 LEU A N 1
ATOM 1292 C CA . LEU A 1 161 ? 13.181 -0.016 -35.396 1.00 55.59 161 LEU A CA 1
ATOM 1293 C C . LEU A 1 161 ? 12.582 0.134 -36.806 1.00 55.59 161 LEU A C 1
ATOM 1295 O O . LEU A 1 161 ? 11.860 -0.723 -37.306 1.00 55.59 161 LEU A O 1
ATOM 1299 N N . THR A 1 162 ? 12.803 1.296 -37.420 1.00 60.72 162 THR A N 1
ATOM 1300 C CA . THR A 1 162 ? 12.364 1.559 -38.791 1.00 60.72 162 THR A CA 1
ATOM 1301 C C . THR A 1 162 ? 13.040 0.560 -39.738 1.00 60.72 162 THR A C 1
ATOM 1303 O O . THR A 1 162 ? 14.160 0.123 -39.450 1.00 60.72 162 THR A O 1
ATOM 1306 N N . PRO A 1 163 ? 12.434 0.218 -40.890 1.00 64.50 163 PRO A N 1
ATOM 1307 C CA . PRO A 1 163 ? 13.066 -0.657 -41.880 1.00 64.50 163 PRO A CA 1
ATOM 1308 C C . PRO A 1 163 ? 14.486 -0.205 -42.252 1.00 64.50 163 PRO A C 1
ATOM 1310 O O . PRO A 1 163 ? 15.370 -1.031 -42.442 1.00 64.50 163 PRO A O 1
ATOM 1313 N N . GLN A 1 164 ? 14.744 1.107 -42.261 1.00 61.69 164 GLN A N 1
ATOM 1314 C CA . GLN A 1 164 ? 16.082 1.678 -42.439 1.00 61.69 164 GLN A CA 1
ATOM 1315 C C . GLN A 1 164 ? 17.043 1.357 -41.286 1.00 61.69 164 GLN A C 1
ATOM 1317 O O . GLN A 1 164 ? 18.168 0.955 -41.549 1.00 61.69 164 GLN A O 1
ATOM 1322 N N . LYS A 1 165 ? 16.634 1.478 -40.015 1.00 55.97 165 LYS A N 1
ATOM 1323 C CA . LYS A 1 165 ? 17.493 1.111 -38.873 1.00 55.97 165 LYS A CA 1
ATOM 1324 C C . LYS A 1 165 ? 17.738 -0.393 -38.788 1.00 55.97 165 LYS A C 1
ATOM 1326 O O . LYS A 1 165 ? 18.846 -0.792 -38.449 1.00 55.97 165 LYS A O 1
ATOM 1331 N N . ALA A 1 166 ? 16.744 -1.214 -39.128 1.00 65.31 166 ALA A N 1
ATOM 1332 C CA . ALA A 1 166 ? 16.917 -2.660 -39.245 1.00 65.31 166 ALA A CA 1
ATOM 1333 C C . ALA A 1 166 ? 17.925 -3.007 -40.355 1.00 65.31 166 ALA A C 1
ATOM 1335 O O . ALA A 1 166 ? 18.869 -3.751 -40.102 1.00 65.31 166 ALA A O 1
ATOM 1336 N N . ARG A 1 167 ? 17.800 -2.376 -41.534 1.00 71.88 167 ARG A N 1
ATOM 1337 C CA . ARG A 1 167 ? 18.771 -2.494 -42.635 1.00 71.88 167 ARG A CA 1
ATOM 1338 C C . ARG A 1 167 ? 20.164 -2.008 -42.241 1.00 71.88 167 ARG A C 1
ATOM 1340 O O . ARG A 1 167 ? 21.131 -2.669 -42.585 1.00 71.88 167 ARG A O 1
ATOM 1347 N N . LEU A 1 168 ? 20.294 -0.907 -41.500 1.00 69.50 168 LEU A N 1
ATOM 1348 C CA . LEU A 1 168 ? 21.589 -0.418 -41.010 1.00 69.50 168 LEU A CA 1
ATOM 1349 C C . LEU A 1 168 ? 22.228 -1.390 -40.016 1.00 69.50 168 LEU A C 1
ATOM 1351 O O . LEU A 1 168 ? 23.426 -1.631 -40.089 1.00 69.50 168 LEU A O 1
ATOM 1355 N N . LEU A 1 169 ? 21.446 -1.972 -39.106 1.00 69.12 169 LEU A N 1
ATOM 1356 C CA . LEU A 1 169 ? 21.940 -2.958 -38.143 1.00 69.12 169 LEU A CA 1
ATOM 1357 C C . LEU A 1 169 ? 22.381 -4.238 -38.871 1.00 69.12 169 LEU A C 1
ATOM 1359 O O . LEU A 1 169 ? 23.466 -4.756 -38.619 1.00 69.12 169 LEU A O 1
ATOM 1363 N N . GLU A 1 170 ? 21.597 -4.690 -39.849 1.00 77.38 170 GLU A N 1
ATOM 1364 C CA . GLU A 1 170 ? 21.955 -5.801 -40.731 1.00 77.38 170 GLU A CA 1
ATOM 1365 C C . GLU A 1 170 ? 23.216 -5.498 -41.557 1.00 77.38 170 GLU A C 1
ATOM 1367 O O . GLU A 1 170 ? 24.113 -6.335 -41.646 1.00 77.38 170 GLU A O 1
ATOM 1372 N N . GLN A 1 171 ? 23.333 -4.290 -42.115 1.00 79.00 171 GLN A N 1
ATOM 1373 C CA . GLN A 1 171 ? 24.521 -3.825 -42.833 1.00 79.00 171 GLN A CA 1
ATOM 1374 C C . GLN A 1 171 ? 25.738 -3.738 -41.912 1.00 79.00 171 GLN A C 1
ATOM 1376 O O . GLN A 1 171 ? 26.817 -4.142 -42.323 1.00 79.00 171 GLN A O 1
ATOM 1381 N N . GLN A 1 172 ? 25.584 -3.294 -40.663 1.00 65.88 172 GLN A N 1
ATOM 1382 C CA . GLN A 1 172 ? 26.657 -3.282 -39.667 1.00 65.88 172 GLN A CA 1
ATOM 1383 C C . GLN A 1 172 ? 27.095 -4.699 -39.291 1.00 65.88 172 GLN A C 1
ATOM 1385 O O . GLN A 1 172 ? 28.291 -4.955 -39.183 1.00 65.88 172 GLN A O 1
ATOM 1390 N N . ILE A 1 173 ? 26.159 -5.639 -39.127 1.00 74.25 173 ILE A N 1
ATOM 1391 C CA . ILE A 1 173 ? 26.476 -7.055 -38.885 1.00 74.25 173 ILE A CA 1
ATOM 1392 C C . ILE A 1 173 ? 27.200 -7.648 -40.098 1.00 74.25 173 ILE A C 1
ATOM 1394 O O . ILE A 1 173 ? 28.236 -8.294 -39.940 1.00 74.25 173 ILE A O 1
ATOM 1398 N N . LYS A 1 174 ? 26.706 -7.393 -41.315 1.00 81.50 174 LYS A N 1
ATOM 1399 C CA . LYS A 1 174 ? 27.343 -7.827 -42.567 1.00 81.50 174 LYS A CA 1
ATOM 1400 C C . LYS A 1 174 ? 28.731 -7.210 -42.735 1.00 81.50 174 LYS A C 1
ATOM 1402 O O . LYS A 1 174 ? 29.654 -7.927 -43.102 1.00 81.50 174 LYS A O 1
ATOM 1407 N N . ALA A 1 175 ? 28.902 -5.927 -42.429 1.00 73.12 175 ALA A N 1
ATOM 1408 C CA . ALA A 1 175 ? 30.185 -5.232 -42.473 1.00 73.12 175 ALA A CA 1
ATOM 1409 C C . ALA A 1 175 ? 31.166 -5.809 -41.450 1.00 73.12 175 ALA A C 1
ATOM 1411 O O . ALA A 1 175 ? 32.292 -6.109 -41.818 1.00 73.12 175 ALA A O 1
ATOM 1412 N N . LYS A 1 176 ? 30.731 -6.071 -40.210 1.00 68.81 176 LYS A N 1
ATOM 1413 C CA . LYS A 1 176 ? 31.548 -6.760 -39.197 1.00 68.81 176 LYS A CA 1
ATOM 1414 C C . LYS A 1 176 ? 31.961 -8.159 -39.648 1.00 68.81 176 LYS A C 1
ATOM 1416 O O . LYS A 1 176 ? 33.125 -8.518 -39.533 1.00 68.81 176 LYS A O 1
ATOM 1421 N N . LYS A 1 177 ? 31.030 -8.936 -40.210 1.00 75.00 177 LYS A N 1
ATOM 1422 C CA . LYS A 1 177 ? 31.319 -10.279 -40.731 1.00 75.00 177 LYS A CA 1
ATOM 1423 C C . LYS A 1 177 ? 32.326 -10.229 -41.884 1.00 75.00 177 LYS A C 1
ATOM 1425 O O . LYS A 1 177 ? 33.267 -11.013 -41.896 1.00 75.00 177 LYS A O 1
ATOM 1430 N N . ARG A 1 178 ? 32.151 -9.290 -42.820 1.00 73.94 178 ARG A N 1
ATOM 1431 C CA . ARG A 1 178 ? 33.081 -9.054 -43.937 1.00 73.94 178 ARG A CA 1
ATOM 1432 C C . ARG A 1 178 ? 34.442 -8.572 -43.459 1.00 73.94 178 ARG A C 1
ATOM 1434 O O . ARG A 1 178 ? 35.435 -9.040 -43.981 1.00 73.94 178 ARG A O 1
ATOM 1441 N N . PHE A 1 179 ? 34.482 -7.692 -42.467 1.00 75.38 179 PHE A N 1
ATOM 1442 C CA . PHE A 1 179 ? 35.715 -7.186 -41.877 1.00 75.38 179 PHE A CA 1
ATOM 1443 C C . PHE A 1 179 ? 36.513 -8.304 -41.198 1.00 75.38 179 PHE A C 1
ATOM 1445 O O . PHE A 1 179 ? 37.701 -8.462 -41.459 1.00 75.38 179 PHE A O 1
ATOM 1452 N N . ASN A 1 180 ? 35.849 -9.150 -40.407 1.00 67.94 180 ASN A N 1
ATOM 1453 C CA . ASN A 1 180 ? 36.489 -10.312 -39.790 1.00 67.94 180 ASN A CA 1
ATOM 1454 C C . ASN A 1 180 ? 36.993 -11.307 -40.847 1.00 67.94 180 ASN A C 1
ATOM 1456 O O . ASN A 1 180 ? 38.108 -11.807 -40.741 1.00 67.94 180 ASN A O 1
ATOM 1460 N N . ALA A 1 181 ? 36.202 -11.549 -41.896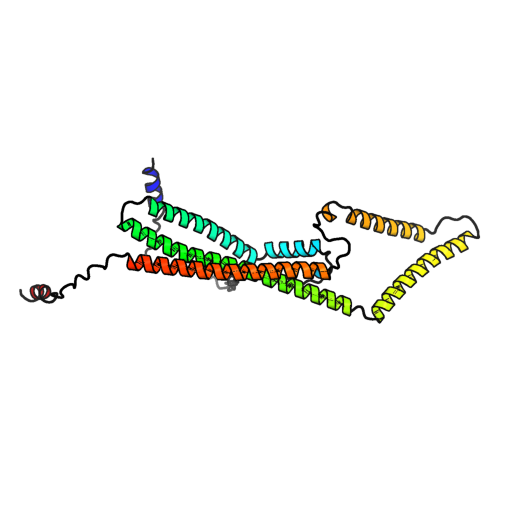 1.00 75.69 181 ALA A N 1
ATOM 1461 C CA . ALA A 1 181 ? 36.625 -12.380 -43.019 1.00 75.69 181 ALA A CA 1
ATOM 1462 C C . ALA A 1 181 ? 37.786 -11.747 -43.807 1.00 75.69 181 ALA A C 1
ATOM 1464 O O . ALA A 1 181 ? 38.683 -12.458 -44.233 1.00 75.69 181 ALA A O 1
ATOM 1465 N N . SER A 1 182 ? 37.811 -10.421 -43.974 1.00 73.75 182 SER A N 1
ATOM 1466 C CA . SER A 1 182 ? 38.905 -9.731 -44.659 1.00 73.75 182 SER A CA 1
ATOM 1467 C C . SER A 1 182 ? 40.181 -9.709 -43.836 1.00 73.75 182 SER A C 1
ATOM 1469 O O . SER A 1 182 ? 41.244 -9.793 -44.428 1.00 73.75 182 SER A O 1
ATOM 1471 N N . ILE A 1 183 ? 40.093 -9.638 -42.501 1.00 68.06 183 ILE A N 1
ATOM 1472 C CA . ILE A 1 183 ? 41.262 -9.839 -41.640 1.00 68.06 183 ILE A CA 1
ATOM 1473 C C . ILE A 1 183 ? 41.834 -11.218 -41.938 1.00 68.06 183 ILE A C 1
ATOM 1475 O O . ILE A 1 183 ? 42.989 -11.287 -42.317 1.00 68.06 183 ILE A O 1
ATOM 1479 N N . TYR A 1 184 ? 41.011 -12.268 -41.880 1.00 65.44 184 TYR A N 1
ATOM 1480 C CA . TYR A 1 184 ? 41.431 -13.644 -42.154 1.00 65.44 184 TYR A CA 1
ATOM 1481 C C . TYR A 1 184 ? 42.022 -13.843 -43.565 1.00 65.44 184 TYR A C 1
ATOM 1483 O O . TYR A 1 184 ? 43.046 -14.498 -43.727 1.00 65.44 184 TYR A O 1
ATOM 1491 N N . GLU A 1 185 ? 41.413 -13.256 -44.599 1.00 68.25 185 GLU A N 1
ATOM 1492 C CA . GLU A 1 185 ? 41.898 -13.357 -45.984 1.00 68.25 185 GLU A CA 1
ATOM 1493 C C . GLU A 1 185 ? 43.169 -12.533 -46.244 1.00 68.25 185 GLU A C 1
ATOM 1495 O O . GLU A 1 185 ? 44.041 -12.966 -46.997 1.00 68.25 185 GLU A O 1
ATOM 1500 N N . VAL A 1 186 ? 43.298 -11.348 -45.636 1.00 66.56 186 VAL A N 1
ATOM 1501 C CA . VAL A 1 186 ? 44.525 -10.536 -45.7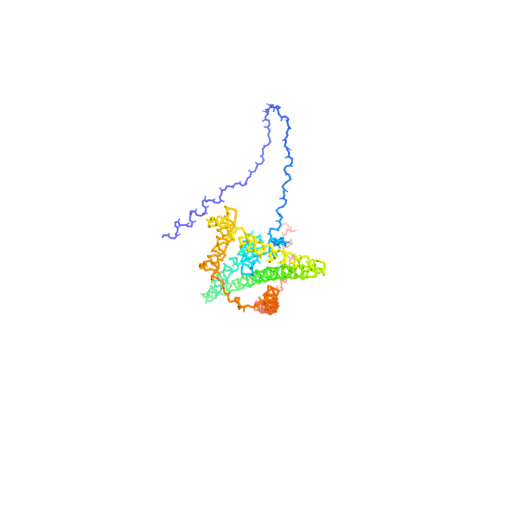03 1.00 66.56 186 VAL A CA 1
ATOM 1502 C C . VAL A 1 186 ? 45.657 -11.242 -44.969 1.00 66.56 186 VAL A C 1
ATOM 1504 O O . VAL A 1 186 ? 46.751 -11.319 -45.519 1.00 66.56 186 VAL A O 1
ATOM 1507 N N . ASP A 1 187 ? 45.374 -11.820 -43.800 1.00 57.38 187 ASP A N 1
ATOM 1508 C CA . ASP A 1 187 ? 46.279 -12.712 -43.072 1.00 57.38 187 ASP A CA 1
ATOM 1509 C C . ASP A 1 187 ? 46.776 -13.808 -44.019 1.00 57.38 187 ASP A C 1
ATOM 1511 O O . ASP A 1 187 ? 47.957 -13.877 -44.342 1.00 57.38 187 ASP A O 1
ATOM 1515 N N . LYS A 1 188 ? 45.858 -14.596 -44.588 1.00 64.06 188 LYS A N 1
ATOM 1516 C CA . LYS A 1 188 ? 46.171 -15.712 -45.488 1.00 64.06 188 LYS A CA 1
ATOM 1517 C C . LYS A 1 188 ? 47.036 -15.305 -46.686 1.00 64.06 188 LYS A C 1
ATOM 1519 O O . LYS A 1 188 ? 47.917 -16.067 -47.074 1.00 64.06 188 LYS A O 1
ATOM 1524 N N . LYS A 1 189 ? 46.801 -14.130 -47.281 1.00 67.00 189 LYS A N 1
ATOM 1525 C CA . LYS A 1 189 ? 47.582 -13.625 -48.427 1.00 67.00 189 LYS A CA 1
ATOM 1526 C C . LYS A 1 189 ? 48.952 -13.080 -48.031 1.00 67.00 189 LYS A C 1
ATOM 1528 O O . LYS A 1 189 ? 49.905 -13.283 -48.776 1.00 67.00 189 LYS A O 1
ATOM 1533 N N . LEU A 1 190 ? 49.064 -12.421 -46.878 1.00 56.59 190 LEU A N 1
ATOM 1534 C CA . LEU A 1 190 ? 50.350 -11.982 -46.330 1.00 56.59 190 LEU A CA 1
ATOM 1535 C C . LEU A 1 190 ? 51.207 -13.188 -45.905 1.00 56.59 190 LEU A C 1
ATOM 1537 O O . LEU A 1 190 ? 52.413 -13.178 -46.115 1.00 56.59 190 LEU A O 1
ATOM 1541 N N . PHE A 1 191 ? 50.575 -14.259 -45.415 1.00 57.25 191 PHE A N 1
ATOM 1542 C CA . PHE A 1 191 ? 51.217 -15.506 -44.987 1.00 57.25 191 PHE A CA 1
ATOM 1543 C C . PHE A 1 191 ? 51.581 -16.488 -46.114 1.00 57.25 191 PHE A C 1
ATOM 1545 O O . PHE A 1 191 ? 52.326 -17.437 -45.871 1.00 57.25 191 PHE A O 1
ATOM 1552 N N . GLN A 1 192 ? 51.100 -16.286 -47.348 1.00 59.75 192 GLN A N 1
ATOM 1553 C CA . GLN A 1 192 ? 51.541 -17.074 -48.514 1.00 59.75 192 GLN A CA 1
ATOM 1554 C C . GLN A 1 192 ? 53.000 -16.784 -48.911 1.00 59.75 192 GLN A C 1
ATOM 1556 O O . GLN A 1 192 ? 53.608 -17.593 -49.609 1.00 59.75 192 GLN A O 1
ATOM 1561 N N . TYR A 1 193 ? 53.582 -15.683 -48.421 1.00 52.16 193 TYR A N 1
ATOM 1562 C CA . TYR A 1 193 ? 54.977 -15.307 -48.638 1.00 52.16 193 TYR A CA 1
ATOM 1563 C C . TYR A 1 193 ? 55.699 -15.138 -47.295 1.00 52.16 193 TYR A C 1
ATOM 1565 O O . TYR A 1 193 ? 55.971 -14.031 -46.847 1.00 52.16 193 TYR A O 1
ATOM 1573 N N . GLY A 1 194 ? 56.033 -16.262 -46.659 1.00 47.31 194 GLY A N 1
ATOM 1574 C CA . GLY A 1 194 ? 56.912 -16.296 -45.490 1.00 47.31 194 GLY A CA 1
ATOM 1575 C C . GLY A 1 194 ? 56.187 -16.240 -44.143 1.00 47.31 194 GLY A C 1
ATOM 1576 O O . GLY A 1 194 ? 55.244 -15.488 -43.921 1.00 47.31 194 GLY A O 1
ATOM 1577 N N . VAL A 1 195 ? 56.659 -17.076 -43.221 1.00 52.62 195 VAL A N 1
ATOM 1578 C CA . VAL A 1 195 ? 56.174 -17.191 -41.843 1.00 52.62 195 VAL A CA 1
ATOM 1579 C C . VAL A 1 195 ? 56.506 -15.900 -41.078 1.00 52.62 195 VAL A C 1
ATOM 1581 O O . VAL A 1 195 ? 57.622 -15.752 -40.588 1.00 52.62 195 VAL A O 1
ATOM 1584 N N . MET A 1 196 ? 55.568 -14.953 -40.962 1.00 55.28 196 MET A N 1
ATOM 1585 C CA . MET A 1 196 ? 55.726 -13.777 -40.088 1.00 55.28 196 MET A CA 1
ATOM 1586 C C . MET A 1 196 ? 54.482 -13.506 -39.246 1.00 55.28 196 MET A C 1
ATOM 1588 O O . MET A 1 196 ? 53.439 -13.185 -39.787 1.00 55.28 196 MET A O 1
ATOM 1592 N N . GLU A 1 197 ? 54.631 -13.597 -37.922 1.00 57.47 197 GLU A N 1
ATOM 1593 C CA . GLU A 1 197 ? 53.591 -13.475 -36.888 1.00 57.47 197 GLU A CA 1
ATOM 1594 C C . GLU A 1 197 ? 52.428 -12.500 -37.166 1.00 57.47 197 GLU A C 1
ATOM 1596 O O . GLU A 1 197 ? 52.631 -11.381 -37.638 1.00 57.47 197 GLU A O 1
ATOM 1601 N N . GLU A 1 198 ? 51.223 -12.887 -36.717 1.00 59.69 198 GLU A N 1
ATOM 1602 C CA . GLU A 1 198 ? 49.994 -12.079 -36.735 1.00 59.69 198 GLU A CA 1
ATOM 1603 C C . GLU A 1 198 ? 50.247 -10.590 -36.425 1.00 59.69 198 GLU A C 1
ATOM 1605 O O . GLU A 1 198 ? 50.984 -10.227 -35.491 1.00 59.69 198 GLU A O 1
ATOM 1610 N N . SER A 1 199 ? 49.573 -9.693 -37.154 1.00 70.12 199 SER A N 1
ATOM 1611 C CA . SER A 1 199 ? 49.733 -8.251 -36.931 1.00 70.12 199 SER A CA 1
ATOM 1612 C C . SER A 1 199 ? 49.445 -7.866 -35.471 1.00 70.12 199 SER A C 1
ATOM 1614 O O . SER A 1 199 ? 48.528 -8.382 -34.824 1.00 70.12 199 SER A O 1
ATOM 1616 N N . LYS A 1 200 ? 50.207 -6.904 -34.932 1.00 70.31 200 LYS A N 1
ATOM 1617 C CA . LYS A 1 200 ? 50.013 -6.385 -33.564 1.00 70.31 200 LYS A CA 1
ATOM 1618 C C . LYS A 1 200 ? 48.564 -5.932 -33.314 1.00 70.31 200 LYS A C 1
ATOM 1620 O O . LYS A 1 200 ? 48.045 -6.105 -32.214 1.00 70.31 200 LYS A O 1
ATOM 1625 N N . TYR A 1 201 ? 47.904 -5.379 -34.334 1.00 58.12 201 TYR A N 1
ATOM 1626 C CA . TYR A 1 201 ? 46.503 -4.957 -34.267 1.00 58.12 201 TYR A CA 1
ATOM 1627 C C . TYR A 1 201 ? 45.529 -6.137 -34.182 1.00 58.12 201 TYR A C 1
ATOM 1629 O O . TYR A 1 201 ? 44.652 -6.109 -33.320 1.00 58.12 201 TYR A O 1
ATOM 1637 N N . ALA A 1 202 ? 45.694 -7.173 -35.013 1.00 65.75 202 ALA A N 1
ATOM 1638 C CA . ALA A 1 202 ? 44.854 -8.372 -34.968 1.00 65.75 202 ALA A CA 1
ATOM 1639 C C . ALA A 1 202 ? 44.970 -9.082 -33.610 1.00 65.75 202 ALA A C 1
ATOM 1641 O O . ALA A 1 202 ? 43.952 -9.339 -32.964 1.00 65.75 202 ALA A O 1
ATOM 1642 N N . ARG A 1 203 ? 46.204 -9.257 -33.110 1.00 74.00 203 ARG A N 1
ATOM 1643 C CA . ARG A 1 203 ? 46.478 -9.818 -31.776 1.00 74.00 203 ARG A CA 1
ATOM 1644 C C . ARG A 1 203 ? 45.799 -9.027 -30.659 1.00 74.00 203 ARG A C 1
ATOM 1646 O O . ARG A 1 203 ? 45.149 -9.603 -29.790 1.00 74.00 203 ARG A O 1
ATOM 1653 N N . ASN A 1 204 ? 45.930 -7.700 -30.666 1.00 70.62 204 ASN A N 1
ATOM 1654 C CA . ASN A 1 204 ? 45.326 -6.850 -29.635 1.00 70.62 204 ASN A CA 1
ATOM 1655 C C . ASN A 1 204 ? 43.793 -6.821 -29.720 1.00 70.62 204 ASN A C 1
ATOM 1657 O O . ASN A 1 204 ? 43.123 -6.805 -28.690 1.00 70.62 204 ASN A O 1
ATOM 1661 N N . TYR A 1 205 ? 43.226 -6.844 -30.927 1.00 67.44 205 TYR A N 1
ATOM 1662 C CA . TYR A 1 205 ? 41.781 -6.922 -31.122 1.00 67.44 205 TYR A CA 1
ATOM 1663 C C . TYR A 1 205 ? 41.210 -8.251 -30.615 1.00 67.44 205 TYR A C 1
ATOM 1665 O O . TYR A 1 205 ? 40.236 -8.230 -29.866 1.00 67.44 205 TYR A O 1
ATOM 1673 N N . ALA A 1 206 ? 41.839 -9.381 -30.958 1.00 71.56 206 ALA A N 1
ATOM 1674 C CA . ALA A 1 206 ? 41.448 -10.705 -30.476 1.00 71.56 206 ALA A CA 1
ATOM 1675 C C . ALA A 1 206 ? 41.496 -10.776 -28.941 1.00 71.56 206 ALA A C 1
ATOM 1677 O O . ALA A 1 206 ? 40.501 -11.125 -28.310 1.00 71.56 206 ALA A O 1
ATOM 1678 N N . LYS A 1 207 ? 42.590 -10.299 -28.328 1.00 75.19 207 LYS A N 1
ATOM 1679 C CA . LYS A 1 207 ? 42.712 -10.182 -26.863 1.00 75.19 207 LYS A CA 1
ATOM 1680 C C . LYS A 1 207 ? 41.583 -9.354 -26.243 1.00 75.19 207 LYS A C 1
ATOM 1682 O O . LYS A 1 207 ? 41.022 -9.751 -25.224 1.00 75.19 207 LYS A O 1
ATOM 1687 N N . ASN A 1 208 ? 41.231 -8.219 -26.849 1.00 74.81 208 ASN A N 1
ATOM 1688 C CA . ASN A 1 208 ? 40.153 -7.361 -26.355 1.00 74.81 208 ASN A CA 1
ATOM 1689 C C . ASN A 1 208 ? 38.772 -8.010 -26.523 1.00 74.81 208 ASN A C 1
ATOM 1691 O O . ASN A 1 208 ? 37.942 -7.919 -25.620 1.00 74.81 208 ASN A O 1
ATOM 1695 N N . ALA A 1 209 ? 38.518 -8.678 -27.651 1.00 67.25 209 ALA A N 1
ATOM 1696 C CA . ALA A 1 209 ? 37.278 -9.409 -27.891 1.00 67.25 209 ALA A CA 1
ATOM 1697 C C . ALA A 1 209 ? 37.108 -10.553 -26.879 1.00 67.25 209 ALA A C 1
ATOM 1699 O O . ALA A 1 209 ? 36.054 -10.663 -26.249 1.00 67.25 209 ALA A O 1
ATOM 1700 N N . ASP A 1 210 ? 38.164 -11.329 -26.643 1.00 74.50 210 ASP A N 1
ATOM 1701 C CA . ASP A 1 210 ? 38.187 -12.399 -25.646 1.00 74.50 210 ASP A CA 1
ATOM 1702 C C . ASP A 1 210 ? 37.981 -11.864 -24.229 1.00 74.50 210 ASP A C 1
ATOM 1704 O O . ASP A 1 210 ? 37.201 -12.428 -23.461 1.00 74.50 210 ASP A O 1
ATOM 1708 N N . ALA A 1 211 ? 38.625 -10.747 -23.875 1.00 69.31 211 ALA A N 1
ATOM 1709 C CA . ALA A 1 211 ? 38.428 -10.095 -22.584 1.00 69.31 211 ALA A CA 1
ATOM 1710 C C . ALA A 1 211 ? 36.968 -9.654 -22.387 1.00 69.31 211 ALA A C 1
ATOM 1712 O O . ALA A 1 211 ? 36.386 -9.908 -21.333 1.00 69.31 211 ALA A O 1
ATOM 1713 N N . ILE A 1 212 ? 36.340 -9.065 -23.412 1.00 60.94 212 ILE A N 1
ATOM 1714 C CA . ILE A 1 212 ? 34.914 -8.708 -23.387 1.00 60.94 212 ILE A CA 1
ATOM 1715 C C . ILE A 1 212 ? 34.047 -9.962 -23.207 1.00 60.94 212 ILE A C 1
ATOM 1717 O O . ILE A 1 212 ? 33.129 -9.952 -22.387 1.00 60.94 212 ILE A O 1
ATOM 1721 N N . HIS A 1 213 ? 34.338 -11.055 -23.916 1.00 62.50 213 HIS A N 1
ATOM 1722 C CA . HIS A 1 213 ? 33.608 -12.317 -23.771 1.00 62.50 213 HIS A CA 1
ATOM 1723 C C . HIS A 1 213 ? 33.740 -12.917 -22.365 1.00 62.50 213 HIS A C 1
ATOM 1725 O O . HIS A 1 213 ? 32.728 -13.301 -21.774 1.00 62.50 213 HIS A O 1
ATOM 1731 N N . ARG A 1 214 ? 34.952 -12.932 -21.799 1.00 71.69 214 ARG A N 1
ATOM 1732 C CA . ARG A 1 214 ? 35.215 -13.383 -20.423 1.00 71.69 214 ARG A CA 1
ATOM 1733 C C . ARG A 1 214 ? 34.477 -12.526 -19.400 1.00 71.69 214 ARG A C 1
ATOM 1735 O O . ARG A 1 214 ? 33.866 -13.075 -18.492 1.00 71.69 214 ARG A O 1
ATOM 1742 N N . LEU A 1 215 ? 34.458 -11.202 -19.572 1.00 70.12 215 LEU A N 1
ATOM 1743 C CA . LEU A 1 215 ? 33.692 -10.292 -18.714 1.00 70.12 215 LEU A CA 1
ATOM 1744 C C . LEU A 1 215 ? 32.185 -10.550 -18.813 1.00 70.12 215 LEU A C 1
ATOM 1746 O O . LEU A 1 215 ? 31.507 -10.606 -17.791 1.00 70.12 215 LEU A O 1
ATOM 1750 N N . ILE A 1 216 ? 31.651 -10.760 -20.020 1.00 62.59 216 ILE A N 1
ATOM 1751 C CA . ILE A 1 216 ? 30.235 -11.105 -20.216 1.00 62.59 216 ILE A CA 1
ATOM 1752 C C . ILE A 1 216 ? 29.896 -12.426 -19.513 1.00 62.59 216 ILE A C 1
ATOM 1754 O O . ILE A 1 216 ? 28.853 -12.515 -18.867 1.00 62.59 216 ILE A O 1
ATOM 1758 N N . GLN A 1 217 ? 30.752 -13.446 -19.621 1.00 65.75 217 GLN A N 1
ATOM 1759 C CA . GLN A 1 217 ? 30.553 -14.725 -18.935 1.00 65.75 217 GLN A CA 1
ATOM 1760 C C . GLN A 1 217 ? 30.674 -14.593 -17.414 1.00 65.75 217 GLN A C 1
ATOM 1762 O O . GLN A 1 217 ? 29.815 -15.097 -16.699 1.00 65.75 217 GLN A O 1
ATOM 1767 N N . ALA A 1 218 ? 31.665 -13.853 -16.916 1.00 74.12 218 ALA A N 1
ATOM 1768 C CA . ALA A 1 218 ? 31.828 -13.585 -15.491 1.00 74.12 218 ALA A CA 1
ATOM 1769 C C . ALA A 1 218 ? 30.616 -12.843 -14.909 1.00 74.12 218 ALA A C 1
ATOM 1771 O O . ALA A 1 218 ? 30.144 -13.204 -13.840 1.00 74.12 218 ALA A O 1
ATOM 1772 N N . ILE A 1 219 ? 30.055 -11.861 -15.628 1.00 63.81 219 ILE A N 1
ATOM 1773 C CA . ILE A 1 219 ? 28.827 -11.155 -15.222 1.00 63.81 219 ILE A CA 1
ATOM 1774 C C . ILE A 1 219 ? 27.618 -12.100 -15.215 1.00 63.81 219 ILE A C 1
ATOM 1776 O O . ILE A 1 219 ? 26.787 -12.017 -14.313 1.00 63.81 219 ILE A O 1
ATOM 1780 N N . LYS A 1 220 ? 27.496 -12.994 -16.205 1.00 63.62 220 LYS A N 1
ATOM 1781 C CA . LYS A 1 220 ? 26.416 -13.994 -16.247 1.00 63.62 220 LYS A CA 1
ATOM 1782 C C . LYS A 1 220 ? 26.501 -14.978 -15.079 1.00 63.62 220 LYS A C 1
ATOM 1784 O O . LYS A 1 220 ? 25.479 -15.234 -14.460 1.00 63.62 220 LYS A O 1
ATOM 1789 N N . ASN A 1 221 ? 27.703 -15.450 -14.760 1.00 70.25 221 ASN A N 1
ATOM 1790 C CA . ASN A 1 221 ? 27.949 -16.480 -13.748 1.00 70.25 221 ASN A CA 1
ATOM 1791 C C . ASN A 1 221 ? 28.185 -15.905 -12.339 1.00 70.25 221 ASN A C 1
ATOM 1793 O O . ASN A 1 221 ? 28.475 -16.650 -11.406 1.00 70.25 221 ASN A O 1
ATOM 1797 N N . HIS A 1 222 ? 28.134 -14.581 -12.165 1.00 73.38 222 HIS A N 1
ATOM 1798 C CA . HIS A 1 222 ? 28.358 -13.965 -10.862 1.00 73.38 222 HIS A CA 1
ATOM 1799 C C . HIS A 1 222 ? 27.188 -14.302 -9.917 1.00 73.38 222 HIS A C 1
ATOM 1801 O O . HIS A 1 222 ? 26.034 -14.138 -10.312 1.00 73.38 222 HIS A O 1
ATOM 1807 N N . PRO A 1 223 ? 27.424 -14.665 -8.644 1.00 54.69 223 PRO A N 1
ATOM 1808 C CA . PRO A 1 223 ? 26.357 -15.049 -7.709 1.00 54.69 223 PRO A CA 1
ATOM 1809 C C . PRO A 1 223 ? 25.324 -13.933 -7.454 1.00 54.69 223 PRO A C 1
ATOM 1811 O O . PRO A 1 223 ? 24.161 -14.197 -7.165 1.00 54.69 223 PRO A O 1
ATOM 1814 N N . SER A 1 224 ? 25.695 -12.659 -7.637 1.00 56.09 224 SER A N 1
ATOM 1815 C CA . SER A 1 224 ? 24.735 -11.537 -7.592 1.00 56.09 224 SER A CA 1
ATOM 1816 C C . SER A 1 224 ? 23.903 -11.340 -8.875 1.00 56.09 224 SER A C 1
ATOM 1818 O O . SER A 1 224 ? 23.002 -10.497 -8.889 1.00 56.09 224 SER A O 1
ATOM 1820 N N . SER A 1 225 ? 24.201 -12.101 -9.932 1.00 52.09 225 SER A N 1
ATOM 1821 C CA . SER A 1 225 ? 23.434 -12.218 -11.181 1.00 52.09 225 SER A CA 1
ATOM 1822 C C . SER A 1 225 ? 22.299 -13.246 -11.036 1.00 52.09 225 SER A C 1
ATOM 1824 O O . SER A 1 225 ? 21.202 -13.021 -11.545 1.00 52.09 225 SER A O 1
ATOM 1826 N N . GLU A 1 226 ? 22.532 -14.314 -10.255 1.00 48.00 226 GLU A N 1
ATOM 1827 C CA . GLU A 1 226 ? 21.606 -15.436 -10.001 1.00 48.00 226 GLU A CA 1
ATOM 1828 C C . GLU A 1 226 ? 20.727 -15.307 -8.746 1.00 48.00 226 GLU A C 1
ATOM 1830 O O . GLU A 1 226 ? 19.775 -16.065 -8.595 1.00 48.00 226 GLU A O 1
ATOM 1835 N N . LEU A 1 227 ? 20.878 -14.266 -7.914 1.00 44.38 227 LEU A N 1
ATOM 1836 C CA . LEU A 1 227 ? 19.840 -13.878 -6.925 1.00 44.38 227 LEU A CA 1
ATOM 1837 C C . LEU A 1 227 ? 18.538 -13.344 -7.584 1.00 44.38 227 LEU A C 1
ATOM 1839 O O . LEU A 1 227 ? 17.699 -12.685 -6.964 1.00 44.38 227 LEU A O 1
ATOM 1843 N N . ALA A 1 228 ? 18.395 -13.619 -8.876 1.00 46.69 228 ALA A N 1
ATOM 1844 C CA . ALA A 1 228 ? 17.246 -13.473 -9.731 1.00 46.69 228 ALA A CA 1
ATOM 1845 C C . ALA A 1 228 ? 16.290 -14.662 -9.531 1.00 46.69 228 ALA A C 1
ATOM 1847 O O . ALA A 1 228 ? 16.504 -15.742 -10.071 1.00 46.69 228 ALA A O 1
ATOM 1848 N N . GLY A 1 229 ? 15.180 -14.440 -8.821 1.00 45.41 229 GLY A N 1
ATOM 1849 C CA . GLY A 1 229 ? 13.993 -15.295 -8.948 1.00 45.41 229 GLY A CA 1
ATOM 1850 C C . GLY A 1 229 ? 13.543 -15.440 -10.417 1.00 45.41 229 GLY A C 1
ATOM 1851 O O . GLY A 1 229 ? 14.020 -14.707 -11.289 1.00 45.41 229 GLY A O 1
ATOM 1852 N N . PRO A 1 230 ? 12.623 -16.374 -10.709 1.00 43.09 230 PRO A N 1
ATOM 1853 C CA . PRO A 1 230 ? 12.549 -17.104 -11.969 1.00 43.09 230 PRO A CA 1
ATOM 1854 C C . PRO A 1 230 ? 12.120 -16.201 -13.128 1.00 43.09 230 PRO A C 1
ATOM 1856 O O . PRO A 1 230 ? 10.948 -16.123 -13.487 1.00 43.09 230 PRO A O 1
ATOM 1859 N N . HIS A 1 231 ? 13.077 -15.540 -13.771 1.00 45.97 231 HIS A N 1
ATOM 1860 C CA . HIS A 1 231 ? 12.907 -15.170 -15.163 1.00 45.97 231 HIS A CA 1
ATOM 1861 C C . HIS A 1 231 ? 13.162 -16.445 -15.959 1.00 45.97 231 HIS A C 1
ATOM 1863 O O . HIS A 1 231 ? 14.312 -16.827 -16.170 1.00 45.97 231 HIS A O 1
ATOM 1869 N N . GLN A 1 232 ? 12.085 -17.149 -16.319 1.00 48.47 232 GLN A N 1
ATOM 1870 C CA . GLN A 1 232 ? 12.184 -18.302 -17.205 1.00 48.47 232 GLN A CA 1
ATOM 1871 C C . GLN A 1 232 ? 12.944 -17.865 -18.458 1.00 48.47 232 GLN A C 1
ATOM 1873 O O . GLN A 1 232 ? 12.567 -16.893 -19.121 1.00 48.47 232 GLN A O 1
ATOM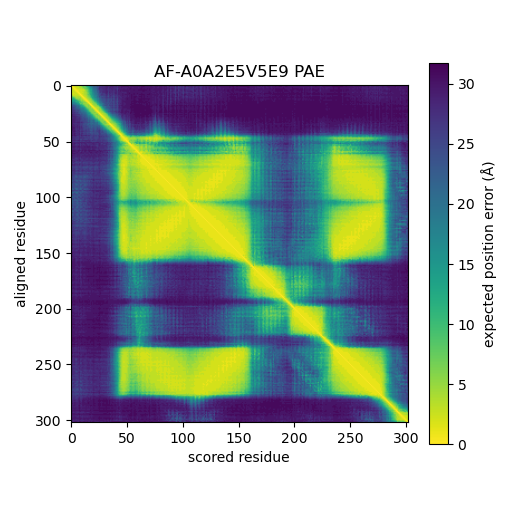 1878 N N . VAL A 1 233 ? 14.053 -18.549 -18.729 1.00 42.56 233 VAL A N 1
ATOM 1879 C CA . VAL A 1 233 ? 14.896 -18.336 -19.904 1.00 42.56 233 VAL A CA 1
ATOM 1880 C C . VAL A 1 233 ? 13.988 -18.301 -21.140 1.00 42.56 233 VAL A C 1
ATOM 1882 O O . VAL A 1 233 ? 13.379 -19.307 -21.482 1.00 42.56 233 VAL A O 1
ATOM 1885 N N . GLY A 1 234 ? 13.841 -17.128 -21.767 1.00 51.41 234 GLY A N 1
ATOM 1886 C CA . GLY A 1 234 ? 12.999 -16.934 -22.957 1.00 51.41 234 GLY A CA 1
ATOM 1887 C C . GLY A 1 234 ? 11.857 -15.918 -22.831 1.00 51.41 234 GLY A C 1
ATOM 1888 O O . GLY A 1 234 ? 11.328 -15.500 -23.859 1.00 51.41 234 GLY A O 1
ATOM 1889 N N . GLN A 1 235 ? 11.493 -15.450 -21.631 1.00 59.75 235 GLN A N 1
ATOM 1890 C CA . GLN A 1 235 ? 10.473 -14.398 -21.505 1.00 59.75 235 GLN A CA 1
ATOM 1891 C C . GLN A 1 235 ? 11.005 -13.032 -21.967 1.00 59.75 235 GLN A C 1
ATOM 1893 O O . GLN A 1 235 ? 12.087 -12.593 -21.578 1.00 59.75 235 GLN A O 1
ATOM 1898 N N . SER A 1 236 ? 10.237 -12.306 -22.784 1.00 74.06 236 SER A N 1
ATOM 1899 C CA . SER A 1 236 ? 10.640 -10.960 -23.188 1.00 74.06 236 SER A CA 1
ATOM 1900 C C . SER A 1 236 ? 10.496 -9.973 -22.019 1.00 74.06 236 SER A C 1
ATOM 1902 O O . SER A 1 236 ? 9.645 -10.128 -21.143 1.00 74.06 236 SER A O 1
ATOM 1904 N N . LYS A 1 237 ? 11.280 -8.884 -22.014 1.00 78.81 237 LYS A N 1
ATOM 1905 C CA . LYS A 1 237 ? 11.125 -7.809 -21.010 1.00 78.81 237 LYS A CA 1
ATOM 1906 C C . LYS A 1 237 ? 9.698 -7.234 -20.991 1.00 78.81 237 LYS A C 1
ATOM 1908 O O . LYS A 1 237 ? 9.233 -6.798 -19.942 1.00 78.81 237 LYS A O 1
ATOM 1913 N N . SER A 1 238 ? 9.010 -7.216 -22.135 1.00 79.50 238 SER A N 1
ATOM 1914 C CA . SER A 1 238 ? 7.600 -6.820 -22.209 1.00 79.50 238 SER A CA 1
ATOM 1915 C C . SER A 1 238 ? 6.682 -7.781 -21.462 1.00 79.50 238 SER A C 1
ATOM 1917 O O . SER A 1 238 ? 5.798 -7.306 -20.755 1.00 79.50 238 SER A O 1
ATOM 1919 N N . ASP A 1 239 ? 6.904 -9.090 -21.574 1.00 76.94 239 ASP A N 1
ATOM 1920 C CA . ASP A 1 239 ? 6.073 -10.099 -20.903 1.00 76.94 239 ASP A CA 1
ATOM 1921 C C . ASP A 1 239 ? 6.279 -10.043 -19.391 1.00 76.94 239 ASP A C 1
ATOM 1923 O O . ASP A 1 239 ? 5.310 -10.023 -18.638 1.00 76.94 239 ASP A O 1
ATOM 1927 N N . PHE A 1 240 ? 7.526 -9.857 -18.949 1.00 81.75 240 PHE A N 1
ATOM 1928 C CA . PHE A 1 240 ? 7.841 -9.620 -17.541 1.00 81.75 240 PHE A CA 1
ATOM 1929 C C . PHE A 1 240 ? 7.103 -8.400 -16.966 1.00 81.75 240 PHE A C 1
ATOM 1931 O O . PHE A 1 240 ? 6.526 -8.469 -15.882 1.00 81.75 240 PHE A O 1
ATOM 1938 N N . ILE A 1 241 ? 7.099 -7.268 -17.684 1.00 85.50 241 ILE A N 1
ATOM 1939 C CA . ILE A 1 241 ? 6.385 -6.068 -17.223 1.00 85.50 241 ILE A CA 1
ATOM 1940 C C . ILE A 1 241 ? 4.876 -6.328 -17.156 1.00 85.50 241 ILE A C 1
ATOM 1942 O O . ILE A 1 241 ? 4.253 -5.926 -16.178 1.00 85.50 241 ILE A O 1
ATOM 1946 N N . ARG A 1 242 ? 4.295 -7.025 -18.143 1.00 81.50 242 ARG A N 1
ATOM 1947 C CA . ARG A 1 242 ? 2.868 -7.393 -18.128 1.00 81.50 242 ARG A CA 1
ATOM 1948 C C . ARG A 1 242 ? 2.524 -8.300 -16.950 1.00 81.50 242 ARG A C 1
ATOM 1950 O O . ARG A 1 242 ? 1.542 -8.041 -16.269 1.00 81.50 242 ARG A O 1
ATOM 1957 N N . GLN A 1 243 ? 3.357 -9.296 -16.655 1.00 80.94 243 GLN A N 1
ATOM 1958 C CA . GLN A 1 243 ? 3.166 -10.165 -15.493 1.00 80.94 243 GLN A CA 1
ATOM 1959 C C . GLN A 1 243 ? 3.158 -9.364 -14.184 1.00 80.94 243 GLN A C 1
ATOM 1961 O O . GLN A 1 243 ? 2.291 -9.573 -13.338 1.00 80.94 243 GLN A O 1
ATOM 1966 N N . ILE A 1 244 ? 4.084 -8.409 -14.022 1.00 86.31 244 ILE A N 1
ATOM 1967 C CA . ILE A 1 244 ? 4.075 -7.517 -12.854 1.00 86.31 244 ILE A CA 1
ATOM 1968 C C . ILE A 1 244 ? 2.799 -6.672 -12.818 1.00 86.31 244 ILE A C 1
ATOM 1970 O O . ILE A 1 244 ? 2.211 -6.528 -11.749 1.00 86.31 244 ILE A O 1
ATOM 1974 N N . MET A 1 245 ? 2.371 -6.112 -13.952 1.00 84.75 245 MET A N 1
ATOM 1975 C CA . MET A 1 245 ? 1.144 -5.314 -14.030 1.00 84.75 245 MET A CA 1
ATOM 1976 C C . MET A 1 245 ? -0.085 -6.125 -13.606 1.00 84.75 245 MET A C 1
ATOM 1978 O O . MET A 1 245 ? -0.827 -5.648 -12.756 1.00 84.75 245 MET A O 1
ATOM 1982 N N . HIS A 1 246 ? -0.230 -7.369 -14.070 1.00 76.12 246 HIS A N 1
ATOM 1983 C CA . HIS A 1 246 ? -1.307 -8.262 -13.627 1.00 76.12 246 HIS A CA 1
ATOM 1984 C C . HIS A 1 246 ? -1.276 -8.526 -12.116 1.00 76.12 246 HIS A C 1
ATOM 1986 O O . HIS A 1 246 ? -2.314 -8.509 -11.460 1.00 76.12 246 HIS A O 1
ATOM 1992 N N . GLY A 1 247 ? -0.088 -8.699 -11.526 1.00 76.62 247 GLY A N 1
ATOM 1993 C CA . GLY A 1 247 ? 0.042 -8.811 -10.070 1.00 76.62 247 GLY A CA 1
ATOM 1994 C C . GLY A 1 247 ? -0.383 -7.538 -9.320 1.00 76.62 247 GLY A C 1
ATOM 1995 O O . GLY A 1 247 ? -0.969 -7.616 -8.239 1.00 76.62 247 GLY A O 1
ATOM 1996 N N . LEU A 1 248 ? -0.122 -6.357 -9.889 1.00 83.69 248 LEU A N 1
ATOM 1997 C CA . LEU A 1 248 ? -0.560 -5.075 -9.323 1.00 83.69 248 LEU A CA 1
ATOM 1998 C C . LEU A 1 248 ? -2.074 -4.873 -9.471 1.00 83.69 248 LEU A C 1
ATOM 2000 O O . LEU A 1 248 ? -2.700 -4.392 -8.534 1.00 83.69 248 LEU A O 1
ATOM 2004 N N . GLU A 1 249 ? -2.665 -5.270 -10.598 1.00 76.69 249 GLU A N 1
ATOM 2005 C CA . GLU A 1 249 ? -4.118 -5.263 -10.824 1.00 76.69 249 GLU A CA 1
ATOM 2006 C C . GLU A 1 249 ? -4.838 -6.177 -9.822 1.00 76.69 249 GLU A C 1
ATOM 2008 O O . GLU A 1 249 ? -5.792 -5.750 -9.175 1.00 76.69 249 GLU A O 1
ATOM 2013 N N . ALA A 1 250 ? -4.321 -7.390 -9.601 1.00 75.56 250 ALA A N 1
ATOM 2014 C CA . ALA A 1 250 ? -4.831 -8.289 -8.566 1.00 75.56 250 ALA A CA 1
ATOM 2015 C C . ALA A 1 250 ? -4.718 -7.668 -7.162 1.00 75.56 250 ALA A C 1
ATOM 2017 O O . ALA A 1 250 ? -5.644 -7.755 -6.358 1.00 75.56 250 ALA A O 1
ATOM 2018 N N . SER A 1 251 ? -3.610 -6.975 -6.878 1.00 80.25 251 SER A N 1
ATOM 2019 C CA . SER A 1 251 ? -3.430 -6.260 -5.607 1.00 80.25 251 SER A CA 1
ATOM 2020 C C . SER A 1 251 ? -4.440 -5.117 -5.431 1.00 80.25 251 SER A C 1
ATOM 2022 O O . SER A 1 251 ? -4.904 -4.886 -4.317 1.00 80.25 251 SER A O 1
ATOM 2024 N N . LEU A 1 252 ? -4.811 -4.408 -6.505 1.00 80.81 252 LEU A N 1
ATOM 2025 C CA . LEU A 1 252 ? -5.862 -3.384 -6.458 1.00 80.81 252 LEU A CA 1
ATOM 2026 C C . LEU A 1 252 ? -7.236 -3.990 -6.155 1.00 80.81 252 LEU A C 1
ATOM 2028 O O . LEU A 1 252 ? -7.962 -3.426 -5.342 1.00 80.81 252 LEU A O 1
ATOM 2032 N N . ALA A 1 253 ? -7.555 -5.151 -6.731 1.00 73.75 253 ALA A N 1
ATOM 2033 C CA . ALA A 1 253 ? -8.805 -5.853 -6.445 1.00 73.75 253 ALA A CA 1
ATOM 2034 C C . ALA A 1 253 ? -8.900 -6.283 -4.969 1.00 73.75 253 ALA A C 1
ATOM 2036 O O . ALA A 1 253 ? -9.935 -6.092 -4.332 1.00 73.75 253 ALA A O 1
ATOM 2037 N N . ILE A 1 254 ? -7.804 -6.784 -4.388 1.00 77.81 254 ILE A N 1
ATOM 2038 C CA . ILE A 1 254 ? -7.735 -7.082 -2.945 1.00 77.81 254 ILE A CA 1
ATOM 2039 C C . ILE A 1 254 ? -7.965 -5.804 -2.126 1.00 77.81 254 ILE A C 1
ATOM 2041 O O . ILE A 1 254 ? -8.754 -5.792 -1.186 1.00 77.81 254 ILE A O 1
ATOM 2045 N N . LEU A 1 255 ? -7.337 -4.692 -2.513 1.00 80.62 255 LEU A N 1
ATOM 2046 C CA . LEU A 1 255 ? -7.530 -3.397 -1.857 1.00 80.62 255 LEU A CA 1
ATOM 2047 C C . LEU A 1 255 ? -8.968 -2.856 -1.990 1.00 80.62 255 LEU A C 1
ATOM 2049 O O . LEU A 1 255 ? -9.403 -2.090 -1.127 1.00 80.62 255 LEU A O 1
ATOM 2053 N N . ASP A 1 256 ? -9.705 -3.202 -3.049 1.00 77.38 256 ASP A N 1
ATOM 2054 C CA . ASP A 1 256 ? -11.137 -2.897 -3.190 1.00 77.38 256 ASP A CA 1
ATOM 2055 C C . ASP A 1 256 ? -11.985 -3.722 -2.213 1.00 77.38 256 ASP A C 1
ATOM 2057 O O . ASP A 1 256 ? -12.878 -3.172 -1.565 1.00 77.38 256 ASP A O 1
ATOM 2061 N N . GLN A 1 257 ? -11.666 -5.007 -2.040 1.00 71.00 257 GLN A N 1
ATOM 2062 C CA . GLN A 1 257 ? -12.315 -5.866 -1.043 1.00 71.00 257 GLN A CA 1
ATOM 2063 C C . GLN A 1 257 ? -12.046 -5.375 0.386 1.00 71.00 257 GLN A C 1
ATOM 2065 O O . GLN A 1 257 ? -12.976 -5.247 1.181 1.00 71.00 257 GLN A O 1
ATOM 2070 N N . GLU A 1 258 ? -10.802 -5.006 0.708 1.00 78.88 258 GLU A N 1
ATOM 2071 C CA . GLU A 1 258 ? -10.451 -4.416 2.009 1.00 78.88 258 GLU A CA 1
ATOM 2072 C C . GLU A 1 258 ? -11.279 -3.153 2.302 1.00 78.88 258 GLU A C 1
ATOM 2074 O O . GLU A 1 258 ? -11.758 -2.959 3.419 1.00 78.88 258 GLU A O 1
ATOM 2079 N N . LYS A 1 259 ? -11.530 -2.310 1.291 1.00 81.19 259 LYS A N 1
ATOM 2080 C CA . LYS A 1 259 ? -12.390 -1.127 1.439 1.00 81.19 259 LYS A CA 1
ATOM 2081 C C . LYS A 1 259 ? -13.837 -1.499 1.792 1.00 81.19 259 LYS A C 1
ATOM 2083 O O . LYS A 1 259 ? -14.460 -0.792 2.583 1.00 81.19 259 LYS A O 1
ATOM 2088 N N . GLN A 1 260 ? -14.376 -2.582 1.229 1.00 70.56 260 GLN A N 1
ATOM 2089 C CA . GLN A 1 260 ? -15.711 -3.078 1.590 1.00 70.56 260 GLN A CA 1
ATOM 2090 C C . GLN A 1 260 ? -15.747 -3.565 3.043 1.00 70.56 260 GLN A C 1
ATOM 2092 O O . GLN A 1 260 ? -16.663 -3.206 3.782 1.00 70.56 260 GLN A O 1
ATOM 2097 N N . ILE A 1 261 ? -14.720 -4.309 3.470 1.00 79.56 261 ILE A N 1
ATOM 2098 C CA . ILE A 1 261 ? -14.569 -4.771 4.858 1.00 79.56 261 ILE A CA 1
ATOM 2099 C C . ILE A 1 261 ? -14.556 -3.581 5.825 1.00 79.56 261 ILE A C 1
ATOM 2101 O O . ILE A 1 261 ? -15.283 -3.602 6.815 1.00 79.56 261 ILE A O 1
ATOM 2105 N N . LEU A 1 262 ? -13.819 -2.511 5.511 1.00 79.81 262 LEU A N 1
ATOM 2106 C CA . LEU A 1 262 ? -13.820 -1.286 6.321 1.00 79.81 262 LEU A CA 1
ATOM 2107 C C . LEU A 1 262 ? -15.207 -0.641 6.419 1.00 79.81 262 LEU A C 1
ATOM 2109 O O . LEU A 1 262 ? -15.586 -0.165 7.487 1.00 79.81 262 LEU A O 1
ATOM 2113 N N . GLY A 1 263 ? -15.987 -0.666 5.335 1.00 73.75 263 GLY A N 1
ATOM 2114 C CA . GLY A 1 263 ? -17.380 -0.219 5.349 1.00 73.75 263 GLY A CA 1
ATOM 2115 C C . GLY A 1 263 ? -18.251 -1.035 6.309 1.00 73.75 263 GLY A C 1
ATOM 2116 O O . GLY A 1 263 ? -19.027 -0.466 7.077 1.00 73.75 263 GLY A O 1
ATOM 2117 N N . TYR A 1 264 ? -18.088 -2.361 6.325 1.00 84.19 264 TYR A N 1
ATOM 2118 C CA . TYR A 1 264 ? -18.790 -3.225 7.277 1.00 84.19 264 TYR A CA 1
ATOM 2119 C C . TYR A 1 264 ? -18.329 -3.007 8.719 1.00 84.19 264 TYR A C 1
ATOM 2121 O O . TYR A 1 264 ? -19.170 -2.937 9.612 1.00 84.19 264 TYR A O 1
ATOM 2129 N N . MET A 1 265 ? -17.028 -2.831 8.958 1.00 82.69 265 MET A N 1
ATOM 2130 C CA . MET A 1 265 ? -16.507 -2.514 10.291 1.00 82.69 265 MET A CA 1
ATOM 2131 C C . MET A 1 265 ? -17.074 -1.189 10.812 1.00 82.69 265 MET A C 1
ATOM 2133 O O . MET A 1 265 ? -17.537 -1.127 11.947 1.00 82.69 265 MET A O 1
ATOM 2137 N N . ALA A 1 266 ? -17.125 -0.152 9.971 1.00 83.94 266 ALA A N 1
ATOM 2138 C CA . ALA A 1 266 ? -17.749 1.122 10.322 1.00 83.94 266 ALA A CA 1
ATOM 2139 C C . ALA A 1 266 ? -19.241 0.960 10.651 1.00 83.94 266 ALA A C 1
ATOM 2141 O O . ALA A 1 266 ? -19.731 1.548 11.615 1.00 83.94 266 ALA A O 1
ATOM 2142 N N . LYS A 1 267 ? -19.958 0.109 9.902 1.00 85.38 267 LYS A N 1
ATOM 2143 C CA . LYS A 1 267 ? -21.354 -0.226 10.205 1.00 85.38 267 LYS A CA 1
ATOM 2144 C C . LYS A 1 267 ? -21.487 -0.897 11.573 1.00 85.38 267 LYS A C 1
ATOM 2146 O O . LYS A 1 267 ? -22.344 -0.486 12.347 1.00 85.38 267 LYS A O 1
ATOM 2151 N N . VAL A 1 268 ? -20.643 -1.874 11.902 1.00 84.25 268 VAL A N 1
ATOM 2152 C CA . VAL A 1 268 ? -20.652 -2.519 13.228 1.00 84.25 268 VAL A CA 1
ATOM 2153 C C . VAL A 1 268 ? -20.395 -1.494 14.330 1.00 84.25 268 VAL A C 1
ATOM 2155 O O . VAL A 1 268 ? -21.168 -1.426 15.274 1.00 84.25 268 VAL A O 1
ATOM 2158 N N . VAL A 1 269 ? -19.401 -0.617 14.169 1.00 86.31 269 VAL A N 1
ATOM 2159 C CA . VAL A 1 269 ? -19.125 0.458 15.137 1.00 86.31 269 VAL A CA 1
ATOM 2160 C C . VAL A 1 269 ? -20.326 1.397 15.301 1.00 86.31 269 VAL A C 1
ATOM 2162 O O . VAL A 1 269 ? -20.627 1.814 16.413 1.00 86.31 269 VAL A O 1
ATOM 2165 N N . SER A 1 270 ? -21.061 1.703 14.228 1.00 84.06 270 SER A N 1
ATOM 2166 C CA . SER A 1 270 ? -22.286 2.510 14.331 1.00 84.06 270 SER A CA 1
ATOM 2167 C C . SER A 1 270 ? -23.427 1.794 15.068 1.00 84.06 270 SER A C 1
ATOM 2169 O O . SER A 1 270 ? -24.183 2.435 15.795 1.00 84.06 270 SER A O 1
ATOM 2171 N N . LEU A 1 271 ? -23.536 0.469 14.920 1.00 87.12 271 LEU A N 1
ATOM 2172 C CA . LEU A 1 271 ? -24.502 -0.342 15.662 1.00 87.12 271 LEU A CA 1
ATOM 2173 C C . LEU A 1 271 ? -24.113 -0.440 17.140 1.00 87.12 271 LEU A C 1
ATOM 2175 O O . LEU A 1 271 ? -24.978 -0.263 17.990 1.00 87.12 271 LEU A O 1
ATOM 2179 N N . ASP A 1 272 ? -22.824 -0.623 17.443 1.00 84.88 272 ASP A N 1
ATOM 2180 C CA . ASP A 1 272 ? -22.289 -0.587 18.810 1.00 84.88 272 ASP A CA 1
ATOM 2181 C C . ASP A 1 272 ? -22.576 0.771 19.471 1.00 84.88 272 ASP A C 1
ATOM 2183 O O . ASP A 1 272 ? -23.011 0.828 20.619 1.00 84.88 272 ASP A O 1
ATOM 2187 N N . ALA A 1 273 ? -22.382 1.872 18.734 1.00 88.44 273 ALA A N 1
ATOM 2188 C CA . ALA A 1 273 ? -22.682 3.224 19.204 1.00 88.44 273 ALA A CA 1
ATOM 2189 C C . ALA A 1 273 ? -24.163 3.397 19.554 1.00 88.44 273 ALA A C 1
ATOM 2191 O O . ALA A 1 273 ? -24.502 3.960 20.595 1.00 88.44 273 ALA A O 1
ATOM 2192 N N . ARG A 1 274 ? -25.044 2.888 18.688 1.00 88.38 274 ARG A N 1
ATOM 2193 C CA . ARG A 1 274 ? -26.489 2.915 18.904 1.00 88.38 274 ARG A CA 1
ATOM 2194 C C . ARG A 1 274 ? -26.892 2.074 20.114 1.00 88.38 274 ARG A C 1
ATOM 2196 O O . ARG A 1 274 ? -27.629 2.566 20.959 1.00 88.38 274 ARG A O 1
ATOM 2203 N N . ALA A 1 275 ? -26.393 0.844 20.212 1.00 87.06 275 ALA A N 1
ATOM 2204 C CA . ALA A 1 275 ? -26.679 -0.043 21.335 1.00 87.06 275 ALA A CA 1
ATOM 2205 C C . ALA A 1 275 ? -26.201 0.561 22.665 1.00 87.06 275 ALA A C 1
ATOM 2207 O O . ALA A 1 275 ? -26.905 0.479 23.668 1.00 87.06 275 ALA A O 1
ATOM 2208 N N . LEU A 1 276 ? -25.037 1.222 22.670 1.00 87.56 276 LEU A N 1
ATOM 2209 C CA . LEU A 1 276 ? -24.538 1.928 23.849 1.00 87.56 276 LEU A CA 1
ATOM 2210 C C . LEU A 1 276 ? -25.465 3.086 24.243 1.00 87.56 276 LEU A C 1
ATOM 2212 O O . LEU A 1 276 ? -25.789 3.217 25.420 1.00 87.56 276 LEU A O 1
ATOM 2216 N N . ALA A 1 277 ? -25.938 3.874 23.273 1.00 86.81 277 ALA A N 1
ATOM 2217 C CA . ALA A 1 277 ? -26.881 4.966 23.517 1.00 86.81 277 ALA A CA 1
ATOM 2218 C C . ALA A 1 277 ? -28.241 4.477 24.052 1.00 86.81 277 ALA A C 1
ATOM 2220 O O . ALA A 1 277 ? -28.803 5.115 24.934 1.00 86.81 277 ALA A O 1
ATOM 2221 N N . GLU A 1 278 ? -28.745 3.342 23.558 1.00 85.12 278 GLU A N 1
ATOM 2222 C CA . GLU A 1 278 ? -29.978 2.704 24.050 1.00 85.12 278 GLU A CA 1
ATOM 2223 C C . GLU A 1 278 ? -29.801 2.076 25.447 1.00 85.12 278 GLU A C 1
ATOM 2225 O O . GLU A 1 278 ? -30.764 1.971 26.199 1.00 85.12 278 GLU A O 1
ATOM 2230 N N . SER A 1 279 ? -28.580 1.664 25.810 1.00 76.75 279 SER A N 1
ATOM 2231 C CA . SER A 1 279 ? -28.279 1.051 27.113 1.00 76.75 279 SER A CA 1
ATOM 2232 C C . SER A 1 279 ? -28.124 2.044 28.266 1.00 76.75 279 SER A C 1
ATOM 2234 O O . SER A 1 279 ? -28.053 1.626 29.423 1.00 76.75 279 SER A O 1
ATOM 2236 N N . LEU A 1 280 ? -28.047 3.344 27.967 1.00 71.62 280 LEU A N 1
ATOM 2237 C CA . LEU A 1 280 ? -28.067 4.365 29.004 1.00 71.62 280 LEU A CA 1
ATOM 2238 C C . LEU A 1 280 ? -29.450 4.326 29.664 1.00 71.62 280 LEU A C 1
ATOM 2240 O O . LEU A 1 280 ? -30.450 4.365 28.943 1.00 71.62 280 LEU A O 1
ATOM 2244 N N . PRO A 1 281 ? -29.541 4.242 31.006 1.00 58.59 281 PRO A N 1
ATOM 2245 C CA . PRO A 1 281 ? -30.827 4.392 31.667 1.00 58.59 281 PRO A CA 1
ATOM 2246 C C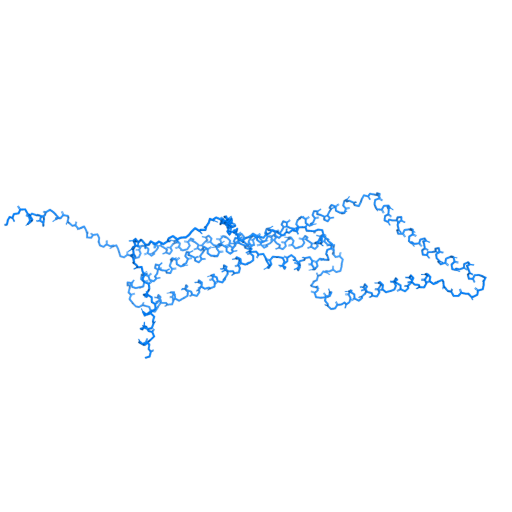 . PRO A 1 281 ? -31.417 5.711 31.182 1.00 58.59 281 PRO A C 1
ATOM 2248 O O . PRO A 1 281 ? -30.704 6.719 31.191 1.00 58.59 281 PRO A O 1
ATOM 2251 N N . GLU A 1 282 ? -32.671 5.683 30.711 1.00 52.94 282 GLU A N 1
ATOM 2252 C CA . GLU A 1 282 ? -33.458 6.883 30.429 1.00 52.94 282 GLU A CA 1
ATOM 2253 C C . GLU A 1 282 ? -33.174 7.813 31.598 1.00 52.94 282 GLU A C 1
ATOM 2255 O O . GLU A 1 282 ? -33.538 7.489 32.734 1.00 52.94 282 GLU A O 1
ATOM 2260 N N . ALA A 1 283 ? -32.387 8.873 31.360 1.00 46.38 283 ALA A N 1
ATOM 2261 C CA . ALA A 1 283 ? -32.121 9.856 32.388 1.00 46.38 283 ALA A CA 1
ATOM 2262 C C . ALA A 1 283 ? -33.507 10.187 32.887 1.00 46.38 283 ALA A C 1
ATOM 2264 O O . ALA A 1 283 ? -34.316 10.615 32.058 1.00 46.38 283 ALA A O 1
ATOM 2265 N N . GLN A 1 284 ? -33.804 9.844 34.152 1.00 41.66 284 GLN A N 1
ATOM 2266 C CA . GLN A 1 284 ? -35.112 10.085 34.726 1.00 41.66 284 GLN A CA 1
ATOM 2267 C C . GLN A 1 284 ? -35.428 11.491 34.278 1.00 41.66 284 GLN A C 1
ATOM 2269 O O . GLN A 1 284 ? -34.716 12.432 34.649 1.00 41.66 284 GLN A O 1
ATOM 2274 N N . VAL A 1 285 ? -36.416 11.630 33.393 1.00 44.25 285 VAL A N 1
ATOM 2275 C CA . VAL A 1 285 ? -36.972 12.929 33.092 1.00 44.25 285 VAL A CA 1
ATOM 2276 C C . VAL A 1 285 ? -37.731 13.225 34.370 1.00 44.25 285 VAL A C 1
ATOM 2278 O O . VAL A 1 285 ? -38.949 13.115 34.448 1.00 44.25 285 VAL A O 1
ATOM 2281 N N . VAL A 1 286 ? -36.976 13.562 35.418 1.00 42.91 286 VAL A N 1
ATOM 2282 C CA . VAL A 1 286 ? -37.388 14.477 36.443 1.00 42.91 286 VAL A CA 1
ATOM 2283 C C . VAL A 1 286 ? -37.718 15.694 35.607 1.00 42.91 286 VAL A C 1
ATOM 2285 O O . VAL A 1 286 ? -36.857 16.513 35.277 1.00 42.91 286 VAL A O 1
ATOM 2288 N N . ARG A 1 287 ? -38.982 15.748 35.168 1.00 43.16 287 ARG A N 1
ATOM 2289 C CA . ARG A 1 287 ? -39.682 16.994 34.943 1.00 43.16 287 ARG A CA 1
ATOM 2290 C C . ARG A 1 287 ? -39.368 17.771 36.198 1.00 43.16 287 ARG A C 1
ATOM 2292 O O . ARG A 1 287 ? -39.892 17.505 37.273 1.00 43.16 287 ARG A O 1
ATOM 2299 N N . LYS A 1 288 ? -38.352 18.614 36.085 1.00 43.34 288 LYS A N 1
ATOM 2300 C CA . LYS A 1 288 ? -38.001 19.564 37.106 1.00 43.34 288 LYS A CA 1
ATOM 2301 C C . LYS A 1 288 ? -39.179 20.503 37.086 1.00 43.34 288 LYS A C 1
ATOM 2303 O O . LYS A 1 288 ? -39.196 21.414 36.261 1.00 43.34 288 LYS A O 1
ATOM 2308 N N . ASP A 1 289 ? -40.176 20.191 37.909 1.00 47.06 289 ASP A N 1
ATOM 2309 C CA . ASP A 1 289 ? -41.326 21.039 38.137 1.00 47.06 289 ASP A CA 1
ATOM 2310 C C . ASP A 1 289 ? -40.773 22.438 38.335 1.00 47.06 289 ASP A C 1
ATOM 2312 O O . ASP A 1 289 ? -39.990 22.732 39.247 1.00 47.06 289 ASP A O 1
ATOM 2316 N N . SER A 1 290 ? -41.065 23.278 37.355 1.00 49.25 290 SER A N 1
ATOM 2317 C CA . SER A 1 290 ? -40.549 24.621 37.228 1.00 49.25 290 SER A CA 1
ATOM 2318 C C . SER A 1 290 ? -41.271 25.530 38.216 1.00 49.25 290 SER A C 1
ATOM 2320 O O . SER A 1 290 ? -41.799 26.561 37.832 1.00 49.25 290 SER A O 1
ATOM 2322 N N . ASN A 1 291 ? -41.251 25.198 39.508 1.00 46.12 291 ASN A N 1
ATOM 2323 C CA . ASN A 1 291 ? -41.639 26.101 40.591 1.00 46.12 291 ASN A CA 1
ATOM 2324 C C . ASN A 1 291 ? -40.456 26.980 41.030 1.00 46.12 291 ASN A C 1
ATOM 2326 O O . ASN A 1 291 ? -40.233 27.261 42.206 1.00 46.12 291 ASN A O 1
ATOM 2330 N N . LYS A 1 292 ? -39.704 27.474 40.039 1.00 49.22 292 LYS A N 1
ATOM 2331 C CA . LYS A 1 292 ? -38.649 28.476 40.208 1.00 49.22 292 LYS A CA 1
ATOM 2332 C C . LYS A 1 292 ? -39.095 29.953 40.307 1.00 49.22 292 LYS A C 1
ATOM 2334 O O . LYS A 1 292 ? -38.185 30.770 40.402 1.00 49.22 292 LYS A O 1
ATOM 2339 N N . PRO A 1 293 ? -40.384 30.354 40.367 1.00 48.03 293 PRO A N 1
ATOM 2340 C CA . PRO A 1 293 ? -40.701 31.721 40.778 1.00 48.03 293 PRO A CA 1
ATOM 2341 C C . PRO A 1 293 ? -40.855 31.888 42.302 1.00 48.03 293 PRO A C 1
ATOM 2343 O O . PRO A 1 293 ? -40.646 32.987 42.797 1.00 48.03 293 PRO A O 1
ATOM 2346 N N . LEU A 1 294 ? -41.133 30.832 43.081 1.00 49.91 294 LEU A N 1
ATOM 2347 C CA . LEU A 1 294 ? -41.423 30.980 44.522 1.00 49.91 294 LEU A CA 1
ATOM 2348 C C . LEU A 1 294 ? -40.180 31.239 45.395 1.00 49.91 294 LEU A C 1
ATOM 2350 O O . LEU A 1 294 ? -40.269 31.989 46.357 1.00 49.91 294 LEU A O 1
ATOM 2354 N N . LYS A 1 295 ? -39.000 30.720 45.021 1.00 51.44 295 LYS A N 1
ATOM 2355 C CA . LYS A 1 295 ? -37.723 31.029 45.709 1.00 51.44 295 LYS A CA 1
ATOM 2356 C C . LYS A 1 295 ? -37.134 32.401 45.356 1.00 51.44 295 LYS A C 1
ATOM 2358 O O . LYS A 1 295 ? -36.151 32.810 45.959 1.00 51.44 295 LYS A O 1
ATOM 2363 N N . ALA A 1 296 ? -37.699 33.097 44.369 1.00 53.16 296 ALA A N 1
ATOM 2364 C CA . ALA A 1 296 ? -37.287 34.455 44.022 1.00 53.16 296 ALA A CA 1
ATOM 2365 C C . ALA A 1 296 ? -38.040 35.515 44.843 1.00 53.16 296 ALA A C 1
ATOM 2367 O O . ALA A 1 296 ? -37.551 36.629 44.969 1.00 53.16 296 ALA A O 1
ATOM 2368 N N . ILE A 1 297 ? -39.198 35.172 45.424 1.00 54.91 297 ILE A N 1
ATOM 2369 C CA . ILE A 1 297 ? -40.039 36.103 46.196 1.00 54.91 297 ILE A CA 1
ATOM 2370 C C . ILE A 1 297 ? -39.382 36.483 47.534 1.00 54.91 297 ILE A C 1
ATOM 2372 O O . ILE A 1 297 ? -39.538 37.615 47.979 1.00 54.91 297 ILE A O 1
ATOM 2376 N N . GLU A 1 298 ? -38.563 35.602 48.116 1.00 55.06 298 GLU A N 1
ATOM 2377 C CA . GLU A 1 298 ? -37.772 35.892 49.328 1.00 55.06 298 GLU A CA 1
ATOM 2378 C C . GLU A 1 298 ? -36.696 36.978 49.111 1.00 55.06 298 GLU A C 1
ATOM 2380 O O . GLU A 1 298 ? -36.191 37.531 50.077 1.00 55.06 298 GLU A O 1
ATOM 2385 N N . PHE A 1 299 ? -36.373 37.339 47.860 1.00 53.94 299 PHE A N 1
ATOM 2386 C CA . PHE A 1 299 ? -35.487 38.472 47.548 1.00 53.94 299 PHE A CA 1
ATOM 2387 C C . PHE A 1 299 ? -36.226 39.814 47.396 1.00 53.94 299 PHE A C 1
ATOM 2389 O O . PHE A 1 299 ? -35.577 40.840 47.200 1.00 53.94 299 PHE A O 1
ATOM 2396 N N . PHE A 1 300 ? -37.564 39.827 47.461 1.00 58.78 300 PHE A N 1
ATOM 2397 C CA . PHE A 1 300 ? -38.392 41.022 47.238 1.00 58.78 300 PHE A CA 1
ATOM 2398 C C . PHE A 1 300 ? -39.284 41.400 48.431 1.00 58.78 300 PHE A C 1
ATOM 2400 O O . PHE A 1 300 ? -40.081 42.331 48.319 1.00 58.78 300 PHE A O 1
ATOM 2407 N N . ILE A 1 301 ? -39.160 40.716 49.569 1.00 53.62 301 ILE A N 1
ATOM 2408 C CA . ILE A 1 301 ? -39.882 41.043 50.804 1.00 53.62 301 ILE A CA 1
ATOM 2409 C C . ILE A 1 301 ? -38.834 41.139 51.923 1.00 53.62 301 ILE A C 1
ATOM 2411 O O . ILE A 1 301 ? -38.140 40.158 52.169 1.00 53.62 301 ILE A O 1
ATOM 2415 N N . ASN A 1 302 ? -38.693 42.346 52.493 1.00 41.03 302 ASN A N 1
ATOM 2416 C CA . ASN A 1 302 ? -37.715 42.770 53.517 1.00 41.03 302 ASN A CA 1
ATOM 2417 C C . ASN A 1 302 ? -37.451 41.760 54.639 1.00 41.03 302 ASN A C 1
ATOM 2419 O O . ASN A 1 302 ? -38.443 41.265 55.220 1.00 41.03 302 ASN A O 1
#

pLDDT: mean 71.58, std 19.62, range [30.75, 97.12]

Foldseek 3Di:
DVVVVVVVVVVPPDDDDDDDDDDDDDDDDDDDDPDPPPPPPPPLQLDQQDDLDVVLLPDDLVVNVVVLVVSCCPGSVVVVLVVLVVVLVVLVVVLVVLVVVLVPDPDPVVNLVSLVVSLVSLVVSLVSVVVNLVSLLNSLVSVLVSLVVSLVVNVVVVVVCPPVVVVVVVVVVVVVVVVVVVLVVVVVVVVVPDDDDRDPVVVVVVVVVVVVVVVVVCCCPPVVNVVDDDPPPPDDSSNSSVVVSVVSVVVVVVSVVVVVVSVVSVVVSVVSVVVSVVPPPPPPPPVVVPPVVVVCVVVVDD

Mean predicted aligned error: 18.06 Å

Solvent-accessible surface area (backbone atoms only — not comparable to full-atom values): 18060 Å² total; per-residue (Å²): 127,67,74,68,58,58,59,62,64,66,72,72,77,78,82,79,87,84,83,90,84,90,83,88,85,82,92,80,92,80,84,85,81,82,72,82,75,77,71,72,70,80,65,78,51,63,50,71,81,85,77,90,46,73,66,58,75,69,43,56,69,68,57,36,56,54,50,53,52,52,52,44,67,72,22,37,29,42,51,51,41,51,58,43,52,52,50,46,54,55,46,54,50,56,52,52,53,48,54,50,51,47,74,71,50,84,52,69,68,62,36,51,53,47,49,53,52,48,51,54,51,51,51,56,45,51,53,43,51,53,50,45,53,50,47,55,48,52,52,43,54,51,52,43,56,50,50,51,52,48,50,51,50,52,51,50,53,61,65,64,55,36,73,64,55,50,48,48,51,49,48,50,51,50,48,51,54,49,51,55,50,47,52,53,52,52,48,54,61,57,51,74,68,54,98,68,78,81,52,73,65,61,54,53,50,51,55,52,52,50,50,51,52,51,51,52,49,50,55,64,71,30,73,87,53,62,77,53,71,89,72,60,91,84,68,48,70,65,54,54,52,49,55,52,44,53,55,42,53,54,50,50,53,52,54,53,51,51,52,52,51,51,53,51,52,53,49,50,53,53,50,52,52,49,51,53,62,68,66,48,73,78,71,75,79,68,72,70,75,80,69,72,64,68,78,54,48,70,79,75,56,135

Secondary structure (DSSP, 8-state):
--HHHHHHHHTTS----------------------------------------HHHHHS-HHHHHHHHHHHHHTSHHHHHHHHHHHHHHHHHHHHHHHHHHHHH---HHHHHHHHHHHHHHHHHHHHHHHHHHHHHHHHHHHHHHHHHHHHHHHHHHHHT--HHHHHHHHHHHHHHHHHHHHHHHHHHHHTTSS-----HHHHHHHHHHHHHHHHHHHHHSSHHHH------TT--HHHHHHHHHHHHHHHHHHHHHHHHHHHHHHHHHHHHHHHHHHHS-----------TTGGGGGGS--